Protein AF-0000000077670908 (afdb_homodimer)

Solvent-accessible surface area (backbone atoms only — not comparable to full-atom values): 16519 Å² total; per-residue (Å²): 120,86,76,79,54,62,81,30,76,59,41,55,80,52,51,85,63,56,45,41,31,39,29,74,62,26,38,36,30,40,100,91,38,75,72,45,64,25,22,37,41,37,38,29,46,66,73,38,47,67,39,33,40,37,40,37,44,29,24,34,68,85,84,57,46,74,58,63,37,38,26,24,30,36,39,49,47,71,96,58,48,42,31,35,43,31,33,8,35,68,89,45,38,28,32,35,24,40,36,42,48,58,79,56,31,36,44,33,34,48,79,37,76,40,65,50,94,82,59,67,82,72,43,80,72,42,44,34,40,38,40,39,54,60,90,63,32,40,34,40,39,32,31,34,19,29,76,84,40,78,58,78,37,70,33,37,39,35,56,25,38,64,107,121,88,72,81,55,63,82,30,76,60,41,54,79,53,50,84,63,55,43,42,31,39,30,78,61,24,38,34,31,39,101,91,38,74,71,44,63,25,23,37,40,37,38,31,45,64,74,38,47,67,39,34,39,38,41,38,45,28,25,35,67,86,83,58,45,73,58,63,35,38,24,24,31,35,40,49,46,72,95,58,48,43,32,35,43,32,31,9,33,69,88,47,37,28,31,36,24,41,37,42,49,56,79,56,30,36,45,32,34,46,78,38,77,40,65,49,91,82,58,66,84,71,44,80,73,41,43,35,39,36,40,37,54,59,92,63,33,40,35,41,39,32,31,34,18,30,76,84,39,77,60,78,35,70,32,38,39,34,56,24,36,64,105

pLDDT: mean 96.2, std 7.86, range [33.31, 98.94]

Structure (mmCIF, N/CA/C/O backbone):
data_AF-0000000077670908-model_v1
#
loop_
_entity.id
_entity.type
_entity.pdbx_description
1 polymer THAP4
#
loop_
_atom_site.group_PDB
_atom_site.id
_atom_site.type_symbol
_atom_site.label_atom_id
_atom_site.label_alt_id
_atom_site.label_comp_id
_atom_site.label_asym_id
_atom_site.label_entity_id
_atom_site.label_seq_id
_atom_site.pdbx_PDB_ins_code
_atom_site.Cartn_x
_atom_site.Cartn_y
_atom_site.Cartn_z
_atom_site.occupancy
_atom_site.B_iso_or_equiv
_atom_site.auth_seq_id
_atom_site.auth_comp_id
_atom_site.auth_asym_id
_atom_site.auth_atom_id
_atom_site.pdbx_PDB_model_num
ATOM 1 N N . MET A 1 1 ? -15.586 7.797 -22.094 1 33.31 1 MET A N 1
ATOM 2 C CA . MET A 1 1 ? -14.906 8.016 -20.828 1 33.31 1 MET A CA 1
ATOM 3 C C . MET A 1 1 ? -15.422 7.059 -19.766 1 33.31 1 MET A C 1
ATOM 5 O O . MET A 1 1 ? -16.625 6.98 -19.516 1 33.31 1 MET A O 1
ATOM 9 N N . ALA A 1 2 ? -14.93 5.93 -19.578 1 43.72 2 ALA A N 1
ATOM 10 C CA . ALA A 1 2 ? -15.68 5.02 -18.703 1 43.72 2 ALA A CA 1
ATOM 11 C C . ALA A 1 2 ? -16.266 5.758 -17.5 1 43.72 2 ALA A C 1
ATOM 13 O O . ALA A 1 2 ? -15.586 6.57 -16.875 1 43.72 2 ALA A O 1
ATOM 14 N N . ALA A 1 3 ? -17.484 5.961 -17.438 1 51.66 3 ALA A N 1
ATOM 15 C CA . ALA A 1 3 ? -18.266 6.691 -16.422 1 51.66 3 ALA A CA 1
ATOM 16 C C . ALA A 1 3 ? -17.734 6.414 -15.023 1 51.66 3 ALA A C 1
ATOM 18 O O . ALA A 1 3 ? -17.469 5.262 -14.672 1 51.66 3 ALA A O 1
ATOM 19 N N . SER A 1 4 ? -16.984 7.461 -14.344 1 74.69 4 SER A N 1
ATOM 20 C CA . SER A 1 4 ? -16.547 7.328 -12.961 1 74.69 4 SER A CA 1
ATOM 21 C C . SER A 1 4 ? -17.672 6.809 -12.07 1 74.69 4 SER A C 1
ATOM 23 O O . SER A 1 4 ? -18.797 7.27 -12.156 1 74.69 4 SER A O 1
ATOM 25 N N . LEU A 1 5 ? -17.594 5.613 -11.547 1 86.75 5 LEU A N 1
ATOM 26 C CA . LEU A 1 5 ? -18.547 5.027 -10.625 1 86.75 5 LEU A CA 1
ATOM 27 C C . LEU A 1 5 ? -18.875 5.988 -9.484 1 86.75 5 LEU A C 1
ATOM 29 O O . LEU A 1 5 ? -18.016 6.766 -9.062 1 86.75 5 LEU A O 1
ATOM 33 N N . PRO A 1 6 ? -20.172 6.059 -9.156 1 94.88 6 PRO A N 1
ATOM 34 C CA . PRO A 1 6 ? -20.547 6.949 -8.055 1 94.88 6 PRO A CA 1
ATOM 35 C C . PRO A 1 6 ? -19.797 6.629 -6.758 1 94.88 6 PRO A C 1
ATOM 37 O O . PRO A 1 6 ? -19.359 5.496 -6.562 1 94.88 6 PRO A O 1
ATOM 40 N N . LEU A 1 7 ? -19.703 7.668 -5.922 1 96.75 7 LEU A N 1
ATOM 41 C CA . LEU A 1 7 ? -19.109 7.5 -4.598 1 96.75 7 LEU A CA 1
ATOM 42 C C . LEU A 1 7 ? -19.922 6.535 -3.75 1 96.75 7 LEU A C 1
ATOM 44 O O . LEU A 1 7 ? -21.141 6.68 -3.652 1 96.75 7 LEU A O 1
ATOM 48 N N . HIS A 1 8 ? -19.312 5.535 -3.209 1 96.81 8 HIS A N 1
ATOM 49 C CA . HIS A 1 8 ? -20 4.617 -2.309 1 96.81 8 HIS A CA 1
ATOM 50 C C . HIS A 1 8 ? -20.516 5.348 -1.07 1 96.81 8 HIS A C 1
ATOM 52 O O . HIS A 1 8 ? -19.797 6.152 -0.477 1 96.81 8 HIS A O 1
ATOM 58 N N . ASP A 1 9 ? -21.641 5.027 -0.558 1 96.56 9 ASP A N 1
ATOM 59 C CA . ASP A 1 9 ? -22.281 5.703 0.566 1 96.56 9 ASP A CA 1
ATOM 60 C C . ASP A 1 9 ? -21.422 5.598 1.828 1 96.56 9 ASP A C 1
ATOM 62 O O . ASP A 1 9 ? -21.359 6.543 2.619 1 96.56 9 ASP A O 1
ATOM 66 N N . ALA A 1 10 ? -20.75 4.562 1.973 1 96.12 10 ALA A N 1
ATOM 67 C CA . ALA A 1 10 ? -20 4.273 3.199 1 96.12 10 ALA A CA 1
ATOM 68 C C . ALA A 1 10 ? -18.891 5.281 3.416 1 96.12 10 ALA A C 1
ATOM 70 O O . ALA A 1 10 ? -18.484 5.535 4.551 1 96.12 10 ALA A O 1
ATOM 71 N N . ILE A 1 11 ? -18.391 5.914 2.344 1 97.38 11 ILE A N 1
ATOM 72 C CA . ILE A 1 11 ? -17.203 6.727 2.518 1 97.38 11 ILE A CA 1
ATOM 73 C C . ILE A 1 11 ? -17.547 8.203 2.385 1 97.38 11 ILE A C 1
ATOM 75 O O . ILE A 1 11 ? -16.672 9.055 2.244 1 97.38 11 ILE A O 1
ATOM 79 N N . LYS A 1 12 ? -18.797 8.508 2.438 1 97.06 12 LYS A N 1
ATOM 80 C CA . LYS A 1 12 ? -19.266 9.891 2.389 1 97.06 12 LYS A CA 1
ATOM 81 C C . LYS A 1 12 ? -18.594 10.742 3.465 1 97.06 12 LYS A C 1
ATOM 83 O O . LYS A 1 12 ? -18.203 11.883 3.213 1 97.06 12 LYS A O 1
ATOM 88 N N . PRO A 1 13 ? -18.422 10.18 4.711 1 97.81 13 PRO A N 1
ATOM 89 C CA . PRO A 1 13 ? -17.766 10.977 5.75 1 97.81 13 PRO A CA 1
ATOM 90 C C . PRO A 1 13 ? -16.328 11.352 5.383 1 97.81 13 PRO A C 1
ATOM 92 O O . PRO A 1 13 ? -15.734 12.219 6.023 1 97.81 13 PRO A O 1
ATOM 95 N N . LEU A 1 14 ? -15.766 10.75 4.371 1 98.5 14 LEU A N 1
ATOM 96 C CA . LEU A 1 14 ? -14.375 10.961 3.992 1 98.5 14 LEU A CA 1
ATOM 97 C C . LEU A 1 14 ? -14.281 11.742 2.686 1 98.5 14 LEU A C 1
ATOM 99 O O . LEU A 1 14 ? -13.18 11.961 2.164 1 98.5 14 LEU A O 1
ATOM 103 N N . GLU A 1 15 ? -15.406 12.164 2.199 1 97.81 15 GLU A N 1
ATOM 104 C CA . GLU A 1 15 ? -15.492 12.789 0.885 1 97.81 15 GLU A CA 1
ATOM 105 C C . GLU A 1 15 ? -14.602 14.023 0.807 1 97.81 15 GLU A C 1
ATOM 107 O O . GLU A 1 15 ? -14.07 14.352 -0.259 1 97.81 15 GLU A O 1
ATOM 112 N N . TRP A 1 16 ? -14.414 14.68 1.904 1 98.31 16 TRP A N 1
ATOM 113 C CA . TRP A 1 16 ? -13.664 15.938 1.952 1 98.31 16 TRP A CA 1
ATOM 114 C C . TRP A 1 16 ? -12.195 15.703 1.608 1 98.31 16 TRP A C 1
ATOM 116 O O . TRP A 1 16 ? -11.469 16.641 1.294 1 98.31 16 TRP A O 1
ATOM 126 N N . LEU A 1 17 ? -11.648 14.484 1.628 1 98.56 17 LEU A N 1
ATOM 127 C CA . LEU A 1 17 ? -10.273 14.133 1.3 1 98.56 17 LEU A CA 1
ATOM 128 C C . LEU A 1 17 ? -10.078 14.062 -0.211 1 98.56 17 LEU A C 1
ATOM 130 O O . LEU A 1 17 ? -8.953 14.227 -0.704 1 98.56 17 LEU A O 1
ATOM 134 N N . LEU A 1 18 ? -11.109 13.742 -0.94 1 98.31 18 LEU A N 1
ATOM 135 C CA . LEU A 1 18 ? -11.016 13.375 -2.348 1 98.31 18 LEU A CA 1
ATOM 136 C C . LEU A 1 18 ? -10.406 14.508 -3.168 1 98.31 18 LEU A C 1
ATOM 138 O O . LEU A 1 18 ? -10.727 15.68 -2.953 1 98.31 18 LEU A O 1
ATOM 142 N N . GLY A 1 19 ? -9.523 14.102 -4.082 1 97.75 19 GLY A N 1
ATOM 143 C CA . GLY A 1 19 ? -8.875 15.047 -4.969 1 97.75 19 GLY A CA 1
ATOM 144 C C . GLY A 1 19 ? -7.363 14.953 -4.949 1 97.75 19 GLY A C 1
ATOM 145 O O . GLY A 1 19 ? -6.809 14.008 -4.387 1 97.75 19 GLY A O 1
ATOM 146 N N . SER A 1 20 ? -6.754 15.812 -5.684 1 98.44 20 SER A N 1
ATOM 147 C CA . SER A 1 20 ? -5.301 15.93 -5.742 1 98.44 20 SER A CA 1
ATOM 148 C C . SER A 1 20 ? -4.809 17.141 -4.957 1 98.44 20 SER A C 1
ATOM 150 O O . SER A 1 20 ? -5.363 18.234 -5.078 1 98.44 20 SER A O 1
ATOM 152 N N . TRP A 1 21 ? -3.857 16.922 -4.156 1 98.75 21 TRP A N 1
ATOM 153 C CA . TRP A 1 21 ? -3.307 17.922 -3.258 1 98.75 21 TRP A CA 1
ATOM 154 C C . TRP A 1 21 ? -1.805 18.078 -3.469 1 98.75 21 TRP A C 1
ATOM 156 O O . TRP A 1 21 ? -1.108 17.109 -3.76 1 98.75 21 TRP A O 1
ATOM 166 N N . TYR A 1 22 ? -1.401 19.359 -3.324 1 98.69 22 TYR A N 1
ATOM 167 C CA . TYR A 1 22 ? -0.012 19.688 -3.635 1 98.69 22 TYR A CA 1
ATOM 168 C C . TYR A 1 22 ? 0.551 20.688 -2.637 1 98.69 22 TYR A C 1
ATOM 170 O O . TYR A 1 22 ? -0.157 21.594 -2.191 1 98.69 22 TYR A O 1
ATOM 178 N N . SER A 1 23 ? 1.825 20.422 -2.27 1 98.62 23 SER A N 1
ATOM 179 C CA . SER A 1 23 ? 2.488 21.406 -1.415 1 98.62 23 SER A CA 1
ATOM 180 C C . SER A 1 23 ? 4 21.375 -1.609 1 98.62 23 SER A C 1
ATOM 182 O O . SER A 1 23 ? 4.574 20.312 -1.889 1 98.62 23 SER A O 1
ATOM 184 N N . THR A 1 24 ? 4.598 22.547 -1.507 1 98.31 24 THR A N 1
ATOM 185 C CA . THR A 1 24 ? 6.047 22.641 -1.426 1 98.31 24 THR A CA 1
ATOM 186 C C . THR A 1 24 ? 6.477 23.203 -0.074 1 98.31 24 THR A C 1
ATOM 188 O O . THR A 1 24 ? 7.578 23.75 0.059 1 98.31 24 THR A O 1
ATOM 191 N N . ASN A 1 25 ? 5.637 23.125 0.859 1 97.44 25 ASN A N 1
ATOM 192 C CA . ASN A 1 25 ? 5.918 23.781 2.137 1 97.44 25 ASN A CA 1
ATOM 193 C C . ASN A 1 25 ? 5.949 22.766 3.281 1 97.44 25 ASN A C 1
ATOM 195 O O . ASN A 1 25 ? 5.617 23.109 4.418 1 97.44 25 ASN A O 1
ATOM 199 N N . GLY A 1 26 ? 6.25 21.516 2.959 1 98.25 26 GLY A N 1
ATOM 200 C CA . GLY A 1 26 ? 6.391 20.516 4.004 1 98.25 26 GLY A CA 1
ATOM 201 C C . GLY A 1 26 ? 7.629 20.719 4.859 1 98.25 26 GLY A C 1
ATOM 202 O O . GLY A 1 26 ? 8.68 21.125 4.355 1 98.25 26 GLY A O 1
ATOM 203 N N . GLU A 1 27 ? 7.441 20.469 6.113 1 97.81 27 GLU A N 1
ATOM 204 C CA . GLU A 1 27 ? 8.555 20.484 7.059 1 97.81 27 GLU A CA 1
ATOM 205 C C . GLU A 1 27 ? 8.664 19.156 7.805 1 97.81 27 GLU A C 1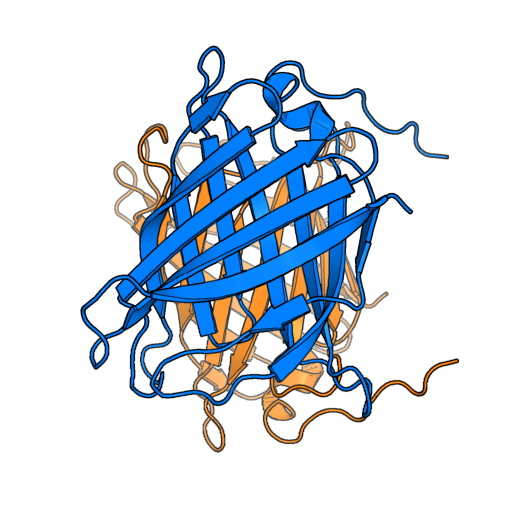
ATOM 207 O O . GLU A 1 27 ? 7.652 18.594 8.227 1 97.81 27 GLU A O 1
ATOM 212 N N . GLY A 1 28 ? 9.883 18.719 7.902 1 96.81 28 GLY A N 1
ATOM 213 C CA . GLY A 1 28 ? 10.156 17.5 8.648 1 96.81 28 GLY A CA 1
ATOM 214 C C . GLY A 1 28 ? 11.352 17.625 9.57 1 96.81 28 GLY A C 1
ATOM 215 O O . GLY A 1 28 ? 12.164 18.547 9.422 1 96.81 28 GLY A O 1
ATOM 216 N N . GLY A 1 29 ? 11.359 16.812 10.508 1 95.62 29 GLY A N 1
ATOM 217 C CA . GLY A 1 29 ? 12.43 16.703 11.484 1 95.62 29 GLY A CA 1
ATOM 218 C C . GLY A 1 29 ? 12.164 15.664 12.555 1 95.62 29 GLY A C 1
ATOM 219 O O . GLY A 1 29 ? 11.062 15.109 12.633 1 95.62 29 GLY A O 1
ATOM 220 N N . PHE A 1 30 ? 13.188 15.336 13.281 1 95.94 30 PHE A N 1
ATOM 221 C CA . PHE A 1 30 ? 13.156 14.383 14.375 1 95.94 30 PHE A CA 1
ATOM 222 C C . PHE A 1 30 ? 14.422 14.492 15.227 1 95.94 30 PHE A C 1
ATOM 224 O O . PHE A 1 30 ? 15.445 14.992 14.758 1 95.94 30 PHE A O 1
ATOM 231 N N . PRO A 1 31 ? 14.367 14.219 16.469 1 94.44 31 PRO A N 1
ATOM 232 C CA . PRO A 1 31 ? 15.562 14.359 17.297 1 94.44 31 PRO A CA 1
ATOM 233 C C . PRO A 1 31 ? 16.812 13.789 16.625 1 94.44 31 PRO A C 1
ATOM 235 O O . PRO A 1 31 ? 17.906 14.352 16.766 1 94.44 31 PRO A O 1
ATOM 238 N N . THR A 1 32 ? 16.703 12.758 15.844 1 90.88 32 THR A N 1
ATOM 239 C CA . THR A 1 32 ? 17.844 12.102 15.203 1 90.88 32 THR A CA 1
ATOM 240 C C . THR A 1 32 ? 17.953 12.523 13.742 1 90.88 32 THR A C 1
ATOM 242 O O . THR A 1 32 ? 18.781 11.984 13 1 90.88 32 THR A O 1
ATOM 245 N N . ILE A 1 33 ? 17.094 13.305 13.25 1 89.19 33 ILE A N 1
ATOM 246 C CA . ILE A 1 33 ? 17.047 13.781 11.875 1 89.19 33 ILE A CA 1
ATOM 247 C C . ILE A 1 33 ? 17.016 15.305 11.852 1 89.19 33 ILE A C 1
ATOM 249 O O . ILE A 1 33 ? 16.172 15.922 12.508 1 89.19 33 ILE A O 1
ATOM 253 N N . SER A 1 34 ? 17.891 15.891 11.102 1 93 34 SER A N 1
ATOM 254 C CA . SER A 1 34 ? 17.859 17.344 10.977 1 93 34 SER A CA 1
ATOM 255 C C . SER A 1 34 ? 16.562 17.797 10.305 1 93 34 SER A C 1
ATOM 257 O O . SER A 1 34 ? 15.977 17.078 9.508 1 93 34 SER A O 1
ATOM 259 N N . THR A 1 35 ? 16.203 18.984 10.648 1 95.12 35 THR A N 1
ATOM 260 C CA . THR A 1 35 ? 15.023 19.562 10.016 1 95.12 35 THR A CA 1
ATOM 261 C C . THR A 1 35 ? 15.234 19.688 8.508 1 95.12 35 THR A C 1
ATOM 263 O O . THR A 1 35 ? 16.328 20.031 8.055 1 95.12 35 THR A O 1
ATOM 266 N N . PHE A 1 36 ? 14.195 19.469 7.758 1 95.31 36 PHE A N 1
ATOM 267 C CA . PHE A 1 36 ? 14.266 19.547 6.305 1 95.31 36 PHE A CA 1
ATOM 268 C C . PHE A 1 36 ? 12.945 20.031 5.723 1 95.31 36 PHE A C 1
ATOM 270 O O . PHE A 1 36 ? 11.906 19.938 6.379 1 95.31 36 PHE A O 1
ATOM 277 N N . LYS A 1 37 ? 13 20.562 4.551 1 96.81 37 LYS A N 1
ATOM 278 C CA . LYS A 1 37 ? 11.82 20.922 3.77 1 96.81 37 LYS A CA 1
ATOM 279 C C . LYS A 1 37 ? 11.594 19.938 2.629 1 96.81 37 LYS A C 1
ATOM 281 O O . LYS A 1 37 ? 12.547 19.344 2.109 1 96.81 37 LYS A O 1
ATOM 286 N N . TYR A 1 38 ? 10.328 19.766 2.344 1 98.56 38 TYR A N 1
ATOM 287 C CA . TYR A 1 38 ? 10.016 18.844 1.264 1 98.56 38 TYR A CA 1
ATOM 288 C C . TYR A 1 38 ? 8.719 19.234 0.567 1 98.56 38 TYR A C 1
ATOM 290 O O . TYR A 1 38 ? 7.914 19.984 1.117 1 98.56 38 TYR A O 1
ATOM 298 N N . GLY A 1 39 ? 8.602 18.766 -0.661 1 98.81 39 GLY A N 1
ATOM 299 C CA . GLY A 1 39 ? 7.34 18.797 -1.375 1 98.81 39 GLY A CA 1
ATOM 300 C C . GLY A 1 39 ? 6.625 17.469 -1.384 1 98.81 39 GLY A C 1
ATOM 301 O O . GLY A 1 39 ? 7.238 16.422 -1.145 1 98.81 39 GLY A O 1
ATOM 302 N N . GLU A 1 40 ? 5.367 17.562 -1.577 1 98.81 40 GLU A N 1
ATOM 303 C CA . GLU A 1 40 ? 4.609 16.312 -1.642 1 98.81 40 GLU A CA 1
ATOM 304 C C . GLU A 1 40 ? 3.33 16.484 -2.453 1 98.81 40 GLU A C 1
ATOM 306 O O . GLU A 1 40 ? 2.676 17.531 -2.371 1 98.81 40 GLU A O 1
ATOM 311 N N . LYS A 1 41 ? 3.059 15.531 -3.236 1 98.75 41 LYS A N 1
ATOM 312 C CA . LYS A 1 41 ? 1.771 15.383 -3.91 1 98.75 41 LYS A CA 1
ATOM 313 C C . LYS A 1 41 ? 0.951 14.258 -3.287 1 98.75 41 LYS A C 1
ATOM 315 O O . LYS A 1 41 ? 1.464 13.164 -3.064 1 98.75 41 LYS A O 1
ATOM 320 N N . LEU A 1 42 ? -0.285 14.562 -2.932 1 98.5 42 LEU A N 1
ATOM 321 C CA . LEU A 1 42 ? -1.235 13.617 -2.354 1 98.5 42 LEU A CA 1
ATOM 322 C C . LEU A 1 42 ? -2.443 13.438 -3.266 1 98.5 42 LEU A C 1
ATOM 324 O O . LEU A 1 42 ? -3.004 14.414 -3.766 1 98.5 42 LEU A O 1
ATOM 328 N N . GLN A 1 43 ? -2.771 12.211 -3.51 1 98.81 43 GLN A N 1
ATOM 329 C CA . GLN A 1 43 ? -3.973 11.93 -4.289 1 98.81 43 GLN A CA 1
ATOM 330 C C . GLN A 1 43 ? -4.898 10.969 -3.539 1 98.81 43 GLN A C 1
ATOM 332 O O . GLN A 1 43 ? -4.449 9.961 -2.996 1 98.81 43 GLN A O 1
ATOM 337 N N . PHE A 1 44 ? -6.195 11.305 -3.447 1 98.81 44 PHE A N 1
ATOM 338 C CA . PHE A 1 44 ? -7.27 10.469 -2.941 1 98.81 44 PHE A CA 1
ATOM 339 C C . PHE A 1 44 ? -8.336 10.25 -4.008 1 98.81 44 PHE A C 1
ATOM 341 O O . PHE A 1 44 ? -8.891 11.211 -4.543 1 98.81 44 PHE A O 1
ATOM 348 N N . HIS A 1 45 ? -8.633 9.031 -4.324 1 98.38 45 HIS A N 1
ATOM 349 C CA . HIS A 1 45 ? -9.672 8.758 -5.312 1 98.38 45 HIS A CA 1
ATOM 350 C C . HIS A 1 45 ? -10.398 7.457 -5 1 98.38 45 HIS A C 1
ATOM 352 O O . HIS A 1 45 ? -10 6.723 -4.09 1 98.38 45 HIS A O 1
ATOM 358 N N . HIS A 1 46 ? -11.492 7.273 -5.656 1 98.19 46 HIS A N 1
ATOM 359 C CA . HIS A 1 46 ? -12.281 6.059 -5.457 1 98.19 46 HIS A CA 1
ATOM 360 C C . HIS A 1 46 ? -12.711 5.457 -6.789 1 98.19 46 HIS A C 1
ATOM 362 O O . HIS A 1 46 ? -12.68 6.133 -7.82 1 98.19 46 HIS A O 1
ATOM 368 N N . VAL A 1 47 ? -12.984 4.191 -6.711 1 97.69 47 VAL A N 1
ATOM 369 C CA . VAL A 1 47 ? -13.469 3.52 -7.91 1 97.69 47 VAL A CA 1
ATOM 370 C C . VAL A 1 47 ? -14.836 2.9 -7.633 1 97.69 47 VAL A C 1
ATOM 372 O O . VAL A 1 47 ? -15.148 1.819 -8.141 1 97.69 47 VAL A O 1
ATOM 375 N N . GLY A 1 48 ? -15.578 3.514 -6.742 1 96.88 48 GLY A N 1
ATOM 376 C CA . GLY A 1 48 ? -16.922 3.072 -6.438 1 96.88 48 GLY A CA 1
ATOM 377 C C . GLY A 1 48 ? -16.984 2.033 -5.332 1 96.88 48 GLY A C 1
ATOM 378 O O . GLY A 1 48 ? -18.062 1.587 -4.945 1 96.88 48 GLY A O 1
ATOM 379 N N . GLN A 1 49 ? -15.883 1.638 -4.84 1 97.38 49 GLN A N 1
ATOM 380 C CA . GLN A 1 49 ? -15.781 0.7 -3.729 1 97.38 49 GLN A CA 1
ATOM 381 C C . GLN A 1 49 ? -15.852 1.428 -2.389 1 97.38 49 GLN A C 1
ATOM 383 O O . GLN A 1 49 ? -15.695 2.648 -2.33 1 97.38 49 GLN A O 1
ATOM 388 N N . PRO A 1 50 ? -16.141 0.701 -1.326 1 97.19 50 PRO A N 1
ATOM 389 C CA . PRO A 1 50 ? -16.266 1.344 -0.015 1 97.19 50 PRO A CA 1
ATOM 390 C C . PRO A 1 50 ? -14.906 1.651 0.62 1 97.19 50 PRO A C 1
ATOM 392 O O . PRO A 1 50 ? -14.695 1.376 1.804 1 97.19 50 PRO A O 1
ATOM 395 N N . ASN A 1 51 ? -14.023 2.215 -0.193 1 98.44 51 ASN A N 1
ATOM 396 C CA . ASN A 1 51 ? -12.711 2.678 0.244 1 98.44 51 ASN A CA 1
ATOM 397 C C . ASN A 1 51 ? -12.18 3.785 -0.661 1 98.44 51 ASN A C 1
ATOM 399 O O . ASN A 1 51 ? -12.695 3.998 -1.759 1 98.44 51 ASN A O 1
ATOM 403 N N . ILE A 1 52 ? -11.258 4.5 -0.125 1 98.75 52 ILE A N 1
ATOM 404 C CA . ILE A 1 52 ? -10.523 5.516 -0.87 1 98.75 52 ILE A CA 1
ATOM 405 C C . ILE A 1 52 ? -9.086 5.051 -1.092 1 98.75 52 ILE A C 1
ATOM 407 O O . ILE A 1 52 ? -8.414 4.625 -0.151 1 98.75 52 ILE A O 1
ATOM 411 N N . GLN A 1 53 ? -8.68 5.035 -2.322 1 98.88 53 GLN A N 1
ATOM 412 C CA . GLN A 1 53 ? -7.27 4.781 -2.617 1 98.88 53 GLN A CA 1
ATOM 413 C C . GLN A 1 53 ? -6.449 6.062 -2.506 1 98.88 53 GLN A C 1
ATOM 415 O O . GLN A 1 53 ? -6.887 7.129 -2.939 1 98.88 53 GLN A O 1
ATOM 420 N N . PHE A 1 54 ? -5.199 5.941 -1.944 1 98.94 54 PHE A N 1
ATOM 421 C CA . PHE A 1 54 ? -4.375 7.145 -1.869 1 98.94 54 PHE A CA 1
ATOM 422 C C . PHE A 1 54 ? -2.961 6.863 -2.357 1 98.94 54 PHE A C 1
ATOM 424 O O . PHE A 1 54 ? -2.516 5.715 -2.361 1 98.94 54 PHE A O 1
ATOM 431 N N . SER A 1 55 ? -2.305 7.902 -2.734 1 98.94 55 SER A N 1
ATOM 432 C CA . SER A 1 55 ? -0.861 7.961 -2.943 1 98.94 55 SER A CA 1
ATOM 433 C C . SER A 1 55 ? -0.268 9.234 -2.348 1 98.94 55 SER A C 1
ATOM 435 O O . SER A 1 55 ? -0.886 10.297 -2.404 1 98.94 55 SER A O 1
ATOM 437 N N . ALA A 1 56 ? 0.817 9.125 -1.717 1 98.88 56 ALA A N 1
ATOM 438 C CA . ALA A 1 56 ? 1.617 10.227 -1.188 1 98.88 56 ALA A CA 1
ATOM 439 C C . ALA A 1 56 ? 3.055 10.156 -1.692 1 98.88 56 ALA A C 1
ATOM 441 O O . ALA A 1 56 ? 3.771 9.195 -1.4 1 98.88 56 ALA A O 1
ATOM 442 N N . TYR A 1 57 ? 3.434 11.148 -2.494 1 98.88 57 TYR A N 1
ATOM 443 C CA . TYR A 1 57 ? 4.773 11.18 -3.072 1 98.88 57 TYR A CA 1
ATOM 444 C C . TYR A 1 57 ? 5.516 12.445 -2.664 1 98.88 57 TYR A C 1
ATOM 446 O O . TYR A 1 57 ? 5.141 13.547 -3.068 1 98.88 57 TYR A O 1
ATOM 454 N N . ALA A 1 58 ? 6.539 12.258 -1.88 1 98.81 58 ALA A N 1
ATOM 455 C CA . ALA A 1 58 ? 7.355 13.383 -1.423 1 98.81 58 ALA A CA 1
ATOM 456 C C . ALA A 1 58 ? 8.633 13.5 -2.246 1 98.81 58 ALA A C 1
ATOM 458 O O . ALA A 1 58 ? 9.078 12.523 -2.855 1 98.81 58 ALA A O 1
ATOM 459 N N . TRP A 1 59 ? 9.18 14.68 -2.316 1 98.25 59 TRP A N 1
ATOM 460 C CA . TRP A 1 59 ? 10.438 14.906 -3.018 1 98.25 59 TRP A CA 1
ATOM 461 C C . TRP A 1 59 ? 11.242 16.016 -2.34 1 98.25 59 TRP A C 1
ATOM 463 O O . TRP A 1 59 ? 10.695 16.812 -1.577 1 98.25 59 TRP A O 1
ATOM 473 N N . HIS A 1 60 ? 12.461 15.938 -2.629 1 96 60 HIS A N 1
ATOM 474 C CA . HIS A 1 60 ? 13.359 17 -2.189 1 96 60 HIS A CA 1
ATOM 475 C C . HIS A 1 60 ? 13.125 18.281 -2.979 1 96 60 HIS A C 1
ATOM 477 O O . HIS A 1 60 ? 13.039 18.25 -4.207 1 96 60 HIS A O 1
ATOM 483 N N . LEU A 1 61 ? 13.125 19.375 -2.283 1 95.69 61 LEU A N 1
ATOM 484 C CA . LEU A 1 61 ? 12.688 20.609 -2.934 1 95.69 61 LEU A CA 1
ATOM 485 C C . LEU A 1 61 ? 13.727 21.094 -3.938 1 95.69 61 LEU A C 1
ATOM 487 O O . LEU A 1 61 ? 13.383 21.547 -5.031 1 95.69 61 LEU A O 1
ATOM 491 N N . GLU A 1 62 ? 14.969 21.016 -3.617 1 92.25 62 GLU A N 1
ATOM 492 C CA . GLU A 1 62 ? 16.016 21.547 -4.484 1 92.25 62 GLU A CA 1
ATOM 493 C C . GLU A 1 62 ? 16.391 20.547 -5.578 1 92.25 62 GLU A C 1
ATOM 495 O O . GLU A 1 62 ? 16.328 20.859 -6.766 1 92.25 62 GLU A O 1
ATOM 500 N N . SER A 1 63 ? 16.688 19.297 -5.227 1 92.75 63 SER A N 1
ATOM 501 C CA . SER A 1 63 ? 17.188 18.297 -6.172 1 92.75 63 SER A CA 1
ATOM 502 C C . SER A 1 63 ? 16.047 17.625 -6.926 1 92.75 63 SER A C 1
ATOM 504 O O . SER A 1 63 ? 16.266 16.969 -7.934 1 92.75 63 SER A O 1
ATOM 506 N N . LYS A 1 64 ? 14.836 17.719 -6.336 1 94.19 64 LYS A N 1
ATOM 507 C CA . LYS A 1 64 ? 13.625 17.141 -6.906 1 94.19 64 LYS A CA 1
ATOM 508 C C . LYS A 1 64 ? 13.672 15.609 -6.848 1 94.19 64 LYS A C 1
ATOM 510 O O . LYS A 1 64 ? 12.781 14.938 -7.375 1 94.19 64 LYS A O 1
ATOM 515 N N . LYS A 1 65 ? 14.641 15.055 -6.191 1 94.81 65 LYS A N 1
ATOM 516 C CA . LYS A 1 65 ? 14.734 13.609 -6.043 1 94.81 65 LYS A CA 1
ATOM 517 C C . LYS A 1 65 ? 13.578 13.07 -5.203 1 94.81 65 LYS A C 1
ATOM 519 O O . LYS A 1 65 ? 13.18 13.688 -4.215 1 94.81 65 LYS A O 1
ATOM 524 N N . PRO A 1 66 ? 13.07 11.914 -5.656 1 97.31 66 PRO A N 1
ATOM 525 C CA . PRO A 1 66 ? 12.016 11.312 -4.832 1 97.31 66 PRO A CA 1
ATOM 526 C C . PRO A 1 66 ? 12.492 10.969 -3.422 1 97.31 66 PRO A C 1
ATOM 528 O O . PRO A 1 66 ? 13.641 10.562 -3.234 1 97.31 66 PRO A O 1
ATOM 531 N N . LEU A 1 67 ? 11.656 11.164 -2.477 1 97.44 67 LEU A N 1
ATOM 532 C CA . LEU A 1 67 ? 11.859 10.82 -1.075 1 97.44 67 LEU A CA 1
ATOM 533 C C . LEU A 1 67 ? 10.867 9.75 -0.628 1 97.44 67 LEU A C 1
ATOM 535 O O . LEU A 1 67 ? 10.805 8.672 -1.22 1 97.44 67 LEU A O 1
ATOM 539 N N . HIS A 1 68 ? 10.227 9.953 0.451 1 98.25 68 HIS A N 1
ATOM 540 C CA . HIS A 1 68 ? 9.211 9.062 0.997 1 98.25 68 HIS A CA 1
ATOM 541 C C . HIS A 1 68 ? 8.023 8.938 0.05 1 98.25 68 HIS A C 1
ATOM 543 O O . HIS A 1 68 ? 7.566 9.93 -0.516 1 98.25 68 HIS A O 1
ATOM 549 N N . ARG A 1 69 ? 7.609 7.746 -0.181 1 98.81 69 ARG A N 1
ATOM 550 C CA . ARG A 1 69 ? 6.414 7.402 -0.943 1 98.81 69 ARG A CA 1
ATOM 551 C C . ARG A 1 69 ? 5.539 6.418 -0.173 1 98.81 69 ARG A C 1
ATOM 553 O O . ARG A 1 69 ? 6.047 5.488 0.457 1 98.81 69 ARG A O 1
ATOM 560 N N . GLU A 1 70 ? 4.25 6.617 -0.241 1 98.88 70 GLU A N 1
ATOM 561 C CA . GLU A 1 70 ? 3.291 5.785 0.478 1 98.88 70 GLU A CA 1
ATOM 562 C C . GLU A 1 70 ? 2.012 5.594 -0.332 1 98.88 70 GLU A C 1
ATOM 564 O O . GLU A 1 70 ? 1.491 6.547 -0.916 1 98.88 70 GLU A O 1
ATOM 569 N N . LEU A 1 71 ? 1.545 4.336 -0.4 1 98.88 71 LEU A N 1
ATOM 570 C CA . LEU A 1 71 ? 0.331 3.961 -1.115 1 98.88 71 LEU A CA 1
ATOM 571 C C . LEU A 1 71 ? -0.579 3.113 -0.233 1 98.88 71 LEU A C 1
ATOM 573 O O . LEU A 1 71 ? -0.099 2.346 0.605 1 98.88 71 LEU A O 1
ATOM 577 N N . GLY A 1 72 ? -1.824 3.246 -0.556 1 98.94 72 GLY A N 1
ATOM 578 C CA . GLY A 1 72 ? -2.713 2.361 0.181 1 98.94 72 GLY A CA 1
ATOM 579 C C . GLY A 1 72 ? -4.172 2.76 0.076 1 98.94 72 GLY A C 1
ATOM 580 O O . GLY A 1 72 ? -4.629 3.188 -0.986 1 98.94 72 GLY A O 1
ATOM 581 N N . PHE A 1 73 ? -4.91 2.453 1.146 1 98.94 73 PHE A N 1
ATOM 582 C CA . PHE A 1 73 ? -6.359 2.639 1.145 1 98.94 73 PHE A CA 1
ATOM 583 C C . PHE A 1 73 ? -6.832 3.199 2.48 1 98.94 73 PHE A C 1
ATOM 585 O O . PHE A 1 73 ? -6.172 3.016 3.506 1 98.94 73 PHE A O 1
ATOM 592 N N . ILE A 1 74 ? -7.934 3.871 2.43 1 98.94 74 ILE A N 1
ATOM 593 C CA . ILE A 1 74 ? -8.664 4.289 3.619 1 98.94 74 ILE A CA 1
ATOM 594 C C . ILE A 1 74 ? -10.039 3.625 3.635 1 98.94 74 ILE A C 1
ATOM 596 O O . ILE A 1 74 ? -10.758 3.637 2.629 1 98.94 74 ILE A O 1
ATOM 600 N N . ARG A 1 75 ? -10.367 3.033 4.754 1 98.5 75 ARG A N 1
ATOM 601 C CA . ARG A 1 75 ? -11.68 2.43 4.953 1 98.5 75 ARG A CA 1
ATOM 602 C C . ARG A 1 75 ? -12.375 3.02 6.18 1 98.5 75 ARG A C 1
ATOM 604 O O . ARG A 1 75 ? -11.719 3.596 7.051 1 98.5 75 ARG A O 1
ATOM 611 N N . ILE A 1 76 ? -13.617 2.961 6.137 1 98.12 76 ILE A N 1
ATOM 612 C CA . ILE A 1 76 ? -14.422 3.361 7.289 1 98.12 76 ILE A CA 1
ATOM 613 C C . ILE A 1 76 ? -15.352 2.221 7.691 1 98.12 76 ILE A C 1
ATOM 615 O O . ILE A 1 76 ? -15.859 1.494 6.836 1 98.12 76 ILE A O 1
ATOM 619 N N . LYS A 1 77 ? -15.438 1.98 9.008 1 96.75 77 LYS A N 1
ATOM 620 C CA . LYS A 1 77 ? -16.453 1.052 9.484 1 96.75 77 LYS A CA 1
ATOM 621 C C . LYS A 1 77 ? -17.859 1.571 9.18 1 96.75 77 LYS A C 1
ATOM 623 O O . LYS A 1 77 ? -18.281 2.604 9.711 1 96.75 77 LYS A O 1
ATOM 628 N N . PRO A 1 78 ? -18.531 0.864 8.32 1 91.81 78 PRO A N 1
ATOM 629 C CA . PRO A 1 78 ? -19.812 1.391 7.859 1 91.81 78 PRO A CA 1
ATOM 630 C C . PRO A 1 78 ? -20.734 1.783 9.008 1 91.81 78 PRO A C 1
ATOM 632 O O . PRO A 1 78 ? -20.859 1.042 9.992 1 91.81 78 PRO A O 1
ATOM 635 N N . GLY A 1 79 ? -21.344 2.924 8.867 1 92.69 79 GLY A N 1
ATOM 636 C CA . GLY A 1 79 ? -22.312 3.412 9.836 1 92.69 79 GLY A CA 1
ATOM 637 C C . GLY A 1 79 ? -21.672 4.051 11.055 1 92.69 79 GLY A C 1
ATOM 638 O O . GLY A 1 79 ? -22.359 4.422 12.008 1 92.69 79 GLY A O 1
ATOM 639 N N . THR A 1 80 ? -20.375 4.082 11.102 1 97 80 THR A N 1
ATOM 640 C CA . THR A 1 80 ? -19.656 4.688 12.219 1 97 80 THR A CA 1
ATOM 641 C C . THR A 1 80 ? -18.703 5.77 11.734 1 97 80 THR A C 1
ATOM 643 O O . THR A 1 80 ? -18.734 6.16 10.562 1 97 80 THR A O 1
ATOM 646 N N . ASN A 1 81 ? -17.938 6.297 12.656 1 97.69 81 ASN A N 1
ATOM 647 C CA . ASN A 1 81 ? -16.906 7.266 12.336 1 97.69 81 ASN A CA 1
ATOM 648 C C . ASN A 1 81 ? -15.508 6.672 12.531 1 97.69 81 ASN A C 1
ATOM 650 O O . ASN A 1 81 ? -14.516 7.402 12.57 1 97.69 81 ASN A O 1
ATOM 654 N N . GLU A 1 82 ? -15.453 5.363 12.758 1 98.56 82 GLU A N 1
ATOM 655 C CA . GLU A 1 82 ? -14.18 4.676 12.891 1 98.56 82 GLU A CA 1
ATOM 656 C C . GLU A 1 82 ? -13.516 4.461 11.531 1 98.56 82 GLU A C 1
ATOM 658 O O . GLU A 1 82 ? -14.094 3.832 10.648 1 98.56 82 GLU A O 1
ATOM 663 N N . VAL A 1 83 ? -12.289 4.961 11.406 1 98.62 83 VAL A N 1
ATOM 664 C CA . VAL A 1 83 ? -11.609 4.949 10.117 1 98.62 83 VAL A CA 1
ATOM 665 C C . VAL A 1 83 ? -10.266 4.238 10.25 1 98.62 83 VAL A C 1
ATOM 667 O O . VAL A 1 83 ? -9.719 4.133 11.352 1 98.62 83 VAL A O 1
ATOM 670 N N . ALA A 1 84 ? -9.812 3.719 9.109 1 98.88 84 ALA A N 1
ATOM 671 C CA . ALA A 1 84 ? -8.523 3.035 9.07 1 98.88 84 ALA A CA 1
ATOM 672 C C . ALA A 1 84 ? -7.707 3.467 7.852 1 98.88 84 ALA A C 1
ATOM 674 O O . ALA A 1 84 ? -8.25 3.617 6.754 1 98.88 84 ALA A O 1
ATOM 675 N N . TRP A 1 85 ? -6.508 3.775 8.117 1 98.88 85 TRP A N 1
ATOM 676 C CA . TRP A 1 85 ? -5.477 4.055 7.121 1 98.88 85 TRP A CA 1
ATOM 677 C C . TRP A 1 85 ? -4.578 2.842 6.914 1 98.88 85 TRP A C 1
ATOM 679 O O . TRP A 1 85 ? -3.863 2.426 7.828 1 98.88 85 TRP A O 1
ATOM 689 N N . LEU A 1 86 ? -4.645 2.189 5.723 1 98.94 86 LEU A N 1
ATOM 690 C CA . LEU A 1 86 ? -3.789 1.069 5.344 1 98.94 86 LEU A CA 1
ATOM 691 C C . LEU A 1 86 ? -2.695 1.52 4.383 1 98.94 86 LEU A C 1
ATOM 693 O O . LEU A 1 86 ? -2.982 1.916 3.25 1 98.94 86 LEU A O 1
ATOM 697 N N . GLY A 1 87 ? -1.453 1.388 4.84 1 98.88 87 GLY A N 1
ATOM 698 C CA . GLY A 1 87 ? -0.404 1.979 4.023 1 98.88 87 GLY A CA 1
ATOM 699 C C . GLY A 1 87 ? 0.791 1.064 3.836 1 98.88 87 GLY A C 1
ATOM 700 O O . GLY A 1 87 ? 1.168 0.33 4.75 1 98.88 87 GLY A O 1
ATOM 701 N N . ALA A 1 88 ? 1.41 1.13 2.658 1 98.94 88 ALA A N 1
ATOM 702 C CA . ALA A 1 88 ? 2.734 0.594 2.352 1 98.94 88 ALA A CA 1
ATOM 703 C C . ALA A 1 88 ? 3.717 1.716 2.023 1 98.94 88 ALA A C 1
ATOM 705 O O . ALA A 1 88 ? 3.41 2.605 1.227 1 98.94 88 ALA A O 1
ATOM 706 N N . GLN A 1 89 ? 4.855 1.688 2.662 1 98.81 89 GLN A N 1
ATOM 707 C CA . GLN A 1 89 ? 5.863 2.727 2.477 1 98.81 89 GLN A CA 1
ATOM 708 C C . GLN A 1 89 ? 7.086 2.18 1.74 1 98.81 89 GLN A C 1
ATOM 710 O O . GLN A 1 89 ? 7.527 1.06 2.006 1 98.81 89 GLN A O 1
ATOM 715 N N . ASN A 1 90 ? 7.633 3.027 0.901 1 98.44 90 ASN A N 1
ATOM 716 C CA . ASN A 1 90 ? 8.789 2.619 0.109 1 98.44 90 ASN A CA 1
ATOM 717 C C . ASN A 1 90 ? 10.008 2.35 0.99 1 98.44 90 ASN A C 1
ATOM 719 O O . ASN A 1 90 ? 10.945 1.678 0.565 1 98.44 90 ASN A O 1
ATOM 723 N N . LEU A 1 91 ? 9.953 2.814 2.242 1 96.38 91 LEU A N 1
ATOM 724 C CA . LEU A 1 91 ? 11.094 2.684 3.146 1 96.38 91 LEU A CA 1
ATOM 725 C C . LEU A 1 91 ? 11.078 1.325 3.842 1 96.38 91 LEU A C 1
ATOM 727 O O . LEU A 1 91 ? 11.961 1.025 4.645 1 96.38 91 LEU A O 1
ATOM 731 N N . GLY A 1 92 ? 10.086 0.541 3.559 1 97.56 92 GLY A N 1
ATOM 732 C CA . GLY A 1 92 ? 10.133 -0.817 4.078 1 97.56 92 GLY A CA 1
ATOM 733 C C . GLY A 1 92 ? 9.141 -1.071 5.191 1 97.56 92 GLY A C 1
ATOM 734 O O . GLY A 1 92 ? 9.312 -1.993 5.988 1 97.56 92 GLY A O 1
ATOM 735 N N . LEU A 1 93 ? 8.086 -0.276 5.27 1 98.25 93 LEU A N 1
ATOM 736 C CA . LEU A 1 93 ? 7.082 -0.409 6.32 1 98.25 93 LEU A CA 1
ATOM 737 C C . LEU A 1 93 ? 5.695 -0.628 5.727 1 98.25 93 LEU A C 1
ATOM 739 O O . LEU A 1 93 ? 5.375 -0.074 4.672 1 98.25 93 LEU A O 1
ATOM 743 N N . VAL A 1 94 ? 4.934 -1.461 6.418 1 98.81 94 VAL A N 1
ATOM 744 C CA . VAL A 1 94 ? 3.482 -1.434 6.25 1 98.81 94 VAL A CA 1
ATOM 745 C C . VAL A 1 94 ? 2.814 -1.055 7.566 1 98.81 94 VAL A C 1
ATOM 747 O O . VAL A 1 94 ? 3.371 -1.29 8.641 1 98.81 94 VAL A O 1
ATOM 750 N N . GLU A 1 95 ? 1.653 -0.471 7.469 1 98.88 95 GLU A N 1
ATOM 751 C CA . GLU A 1 95 ? 1.008 -0.05 8.711 1 98.88 95 GLU A CA 1
ATOM 752 C C . GLU A 1 95 ? -0.51 -0.005 8.547 1 98.88 95 GLU A C 1
ATOM 754 O O . GLU A 1 95 ? -1.021 0.154 7.441 1 98.88 95 GLU A O 1
ATOM 759 N N . ILE A 1 96 ? -1.163 -0.27 9.609 1 98.94 96 ILE A N 1
ATOM 760 C CA . ILE A 1 96 ? -2.561 0.115 9.773 1 98.94 96 ILE A CA 1
ATOM 761 C C . ILE A 1 96 ? -2.691 1.123 10.906 1 98.94 96 ILE A C 1
ATOM 763 O O . ILE A 1 96 ? -2.293 0.843 12.047 1 98.94 96 ILE A O 1
ATOM 767 N N . GLU A 1 97 ? -3.145 2.283 10.586 1 98.94 97 GLU A N 1
ATOM 768 C CA . GLU A 1 97 ? -3.574 3.266 11.578 1 98.94 97 GLU A CA 1
ATOM 769 C C . GLU A 1 97 ? -5.094 3.312 11.688 1 98.94 97 GLU A C 1
ATOM 771 O O . GLU A 1 97 ? -5.797 3.25 10.672 1 98.94 97 GLU A O 1
ATOM 776 N N . GLU A 1 98 ? -5.566 3.414 12.883 1 98.88 98 GLU A N 1
ATOM 777 C CA . GLU A 1 98 ? -7.008 3.514 13.094 1 98.88 98 GLU A CA 1
ATOM 778 C C . GLU A 1 98 ? -7.352 4.688 14.008 1 98.88 98 GLU A C 1
ATOM 780 O O . GLU A 1 98 ? -6.523 5.117 14.812 1 98.88 98 GLU A O 1
ATOM 785 N N . GLY A 1 99 ? -8.492 5.195 13.844 1 98.81 99 GLY A N 1
ATOM 786 C CA . GLY A 1 99 ? -8.977 6.316 14.641 1 98.81 99 GLY A CA 1
ATOM 787 C C . GLY A 1 99 ? -10.367 6.777 14.234 1 98.81 99 GLY A C 1
ATOM 788 O O . GLY A 1 99 ? -11.234 5.953 13.938 1 98.81 99 GLY A O 1
ATOM 789 N N . MET A 1 100 ? -10.531 8.102 14.305 1 98.75 100 MET A N 1
ATOM 790 C CA . MET A 1 100 ? -11.867 8.656 14.117 1 98.75 100 MET A CA 1
ATOM 791 C C . MET A 1 100 ? -11.844 9.797 13.102 1 98.75 100 MET A C 1
ATOM 793 O O . MET A 1 100 ? -10.852 10.508 12.984 1 98.75 100 MET A O 1
ATOM 797 N N . VAL A 1 101 ? -12.922 9.93 12.43 1 98.75 101 VAL A N 1
ATOM 798 C CA . VAL A 1 101 ? -13.172 11.102 11.602 1 98.75 101 VAL A CA 1
ATOM 799 C C . VAL A 1 101 ? -14.336 11.906 12.18 1 98.75 101 VAL A C 1
ATOM 801 O O . VAL A 1 101 ? -15.367 11.336 12.539 1 98.75 101 VAL A O 1
ATOM 804 N N . THR A 1 102 ? -14.188 13.125 12.391 1 98.06 102 THR A N 1
ATOM 805 C CA . THR A 1 102 ? -15.195 14.078 12.852 1 98.06 102 THR A CA 1
ATOM 806 C C . THR A 1 102 ? -15.164 15.344 12.008 1 98.06 102 THR A C 1
ATOM 808 O O . THR A 1 102 ? -14.18 16.094 12.031 1 98.06 102 THR A O 1
ATOM 811 N N . GLY A 1 103 ? -16.344 15.578 11.305 1 97.69 103 GLY A N 1
ATOM 812 C CA . GLY A 1 103 ? -16.281 16.656 10.336 1 97.69 103 GLY A CA 1
ATOM 813 C C . GLY A 1 103 ? -15.227 16.453 9.273 1 97.69 103 GLY A C 1
ATOM 814 O O . GLY A 1 103 ? -15.211 15.422 8.594 1 97.69 103 GLY A O 1
ATOM 815 N N . LYS A 1 104 ? -14.375 17.453 9.125 1 98.62 104 LYS A N 1
ATOM 816 C CA . LYS A 1 104 ? -13.305 17.359 8.133 1 98.62 104 LYS A CA 1
ATOM 817 C C . LYS A 1 104 ? -11.945 17.203 8.812 1 98.62 104 LYS A C 1
ATOM 819 O O . LYS A 1 104 ? -10.984 17.891 8.461 1 98.62 104 LYS A O 1
ATOM 824 N N . THR A 1 105 ? -11.961 16.422 9.844 1 98.81 105 THR A N 1
ATOM 825 C CA . THR A 1 105 ? -10.75 16.078 10.578 1 98.81 105 THR A CA 1
ATOM 826 C C . THR A 1 105 ? -10.68 14.57 10.828 1 98.81 105 THR A C 1
ATOM 828 O O . THR A 1 105 ? -11.688 13.945 11.164 1 98.81 105 THR A O 1
ATOM 831 N N . MET A 1 106 ? -9.484 14.023 10.625 1 98.81 106 MET A N 1
ATOM 832 C CA . MET A 1 106 ? -9.234 12.609 10.867 1 98.81 106 MET A CA 1
ATOM 833 C C . MET A 1 106 ? -7.996 12.414 11.734 1 98.81 106 MET A C 1
ATOM 835 O O . MET A 1 106 ? -6.926 12.938 11.422 1 98.81 106 MET A O 1
ATOM 839 N N . HIS A 1 107 ? -8.141 11.719 12.867 1 98.88 107 HIS A N 1
ATOM 840 C CA . HIS A 1 107 ? -7.047 11.398 13.781 1 98.88 107 HIS A CA 1
ATOM 841 C C . HIS A 1 107 ? -6.793 9.891 13.82 1 98.88 107 HIS A C 1
ATOM 843 O O . HIS A 1 107 ? -7.703 9.109 14.109 1 98.88 107 HIS A O 1
ATOM 849 N N . LEU A 1 108 ? -5.555 9.516 13.594 1 98.88 108 LEU A N 1
ATOM 850 C CA . LEU A 1 108 ? -5.223 8.102 13.438 1 98.88 108 LEU A CA 1
ATOM 851 C C . LEU A 1 108 ? -4.008 7.73 14.281 1 98.88 108 LEU A C 1
ATOM 853 O O . LEU A 1 108 ? -3.107 8.555 14.477 1 98.88 108 LEU A O 1
ATOM 857 N N . GLU A 1 109 ? -4.008 6.492 14.711 1 98.81 109 GLU A N 1
ATOM 858 C CA . GLU A 1 109 ? -2.881 5.91 15.438 1 98.81 109 GLU A CA 1
ATOM 859 C C . GLU A 1 109 ? -2.592 4.488 14.961 1 98.81 109 GLU A C 1
ATOM 861 O O . GLU A 1 109 ? -3.514 3.697 14.758 1 98.81 109 GLU A O 1
ATOM 866 N N . SER A 1 110 ? -1.303 4.207 14.859 1 98.75 110 SER A N 1
ATOM 867 C CA . SER A 1 110 ? -0.934 2.887 14.359 1 98.75 110 SER A CA 1
ATOM 868 C C . SER A 1 110 ? -1.264 1.797 15.375 1 98.75 110 SER A C 1
ATOM 870 O O . SER A 1 110 ? -1.009 1.956 16.578 1 98.75 110 SER A O 1
ATOM 872 N N . HIS A 1 111 ? -1.9 0.793 14.93 1 97 111 HIS A N 1
ATOM 873 C CA . HIS A 1 111 ? -1.985 -0.401 15.766 1 97 111 HIS A CA 1
ATOM 874 C C . HIS A 1 111 ? -1.105 -1.52 15.211 1 97 111 HIS A C 1
ATOM 876 O O . HIS A 1 111 ? -0.667 -2.395 15.961 1 97 111 HIS A O 1
ATOM 882 N N . THR A 1 112 ? -0.938 -1.554 13.953 1 98.06 112 THR A N 1
ATOM 883 C CA . THR A 1 112 ? -0.042 -2.5 13.297 1 98.06 112 THR A CA 1
ATOM 884 C C . THR A 1 112 ? 1.104 -1.768 12.602 1 98.06 112 THR A C 1
ATOM 886 O O . THR A 1 112 ? 0.878 -0.786 11.891 1 98.06 112 THR A O 1
ATOM 889 N N . ILE A 1 113 ? 2.248 -2.131 12.867 1 98.44 113 ILE A N 1
ATOM 890 C CA . ILE A 1 113 ? 3.422 -1.726 12.102 1 98.44 113 ILE A CA 1
ATOM 891 C C . ILE A 1 113 ? 4.246 -2.955 11.734 1 98.44 113 ILE A C 1
ATOM 893 O O . ILE A 1 113 ? 4.676 -3.709 12.609 1 98.44 113 ILE A O 1
ATOM 897 N N . GLY A 1 114 ? 4.312 -3.234 10.477 1 98.31 114 GLY A N 1
ATOM 898 C CA . GLY A 1 114 ? 5.191 -4.27 9.961 1 98.31 114 GLY A CA 1
ATOM 899 C C . GLY A 1 114 ? 6.434 -3.719 9.289 1 98.31 114 GLY A C 1
ATOM 900 O O . GLY A 1 114 ? 6.371 -2.697 8.602 1 98.31 114 GLY A O 1
ATOM 901 N N . ARG A 1 115 ? 7.555 -4.395 9.469 1 97.94 115 ARG A N 1
ATOM 902 C CA . ARG A 1 115 ? 8.812 -3.947 8.883 1 97.94 115 ARG A CA 1
ATOM 903 C C . ARG A 1 115 ? 9.586 -5.117 8.289 1 97.94 115 ARG A C 1
ATOM 905 O O . ARG A 1 115 ? 9.367 -6.273 8.656 1 97.94 115 ARG A O 1
ATOM 912 N N . LEU A 1 116 ? 10.445 -4.75 7.355 1 97.88 116 LEU A N 1
ATOM 913 C CA . LEU A 1 116 ? 11.344 -5.762 6.801 1 97.88 116 LEU A CA 1
ATOM 914 C C . LEU A 1 116 ? 12.164 -6.426 7.902 1 97.88 116 LEU A C 1
ATOM 916 O O . LEU A 1 116 ? 12.617 -5.754 8.836 1 97.88 116 LEU A O 1
ATOM 920 N N . THR A 1 117 ? 12.352 -7.742 7.77 1 96.19 117 THR A N 1
ATOM 921 C CA . THR A 1 117 ? 13.164 -8.453 8.75 1 96.19 117 THR A CA 1
ATOM 922 C C . THR A 1 117 ? 14.609 -7.969 8.711 1 96.19 117 THR A C 1
ATOM 924 O O . THR A 1 117 ? 15.344 -8.109 9.688 1 96.19 117 THR A O 1
ATOM 927 N N . PHE A 1 118 ? 15 -7.355 7.555 1 93.38 118 PHE A N 1
ATOM 928 C CA . PHE A 1 118 ? 16.375 -6.883 7.41 1 93.38 118 PHE A CA 1
ATOM 929 C C . PHE A 1 118 ? 16.438 -5.367 7.539 1 93.38 118 PHE A C 1
ATOM 931 O O . PHE A 1 118 ? 17.375 -4.738 7.051 1 93.38 118 PHE A O 1
ATOM 938 N N . ALA A 1 119 ? 15.406 -4.77 8.102 1 91.25 119 ALA A N 1
ATOM 939 C CA . ALA A 1 119 ? 15.367 -3.322 8.305 1 91.25 119 ALA A CA 1
ATOM 940 C C . ALA A 1 119 ? 16.438 -2.877 9.289 1 91.25 119 ALA A C 1
ATOM 942 O O . ALA A 1 119 ? 16.781 -3.613 10.219 1 91.25 119 ALA A O 1
ATOM 943 N N . ARG A 1 120 ? 16.844 -1.703 9.117 1 88.44 120 ARG A N 1
ATOM 944 C CA . ARG A 1 120 ? 17.859 -1.143 10 1 88.44 120 ARG A CA 1
ATOM 945 C C . ARG A 1 120 ? 17.219 -0.394 11.164 1 88.44 120 ARG A C 1
ATOM 947 O O . ARG A 1 120 ? 16.094 0.102 11.055 1 88.44 120 ARG A O 1
ATOM 954 N N . GLU A 1 121 ? 17.938 -0.334 12.211 1 91.44 121 GLU A N 1
ATOM 955 C CA . GLU A 1 121 ? 17.562 0.491 13.352 1 91.44 121 GLU A CA 1
ATOM 956 C C . GLU A 1 121 ? 17.859 1.967 13.086 1 91.44 121 GLU A C 1
ATOM 958 O O . GLU A 1 121 ? 18.703 2.301 12.258 1 91.44 121 GLU A O 1
ATOM 963 N N . PRO A 1 122 ? 17.156 2.883 13.727 1 94.44 122 PRO A N 1
ATOM 964 C CA . PRO A 1 122 ? 16.062 2.637 14.68 1 94.44 122 PRO A CA 1
ATOM 965 C C . PRO A 1 122 ? 14.766 2.215 14 1 94.44 122 PRO A C 1
ATOM 967 O O . PRO A 1 122 ? 14.523 2.584 12.852 1 94.44 122 PRO A O 1
ATOM 970 N N . ILE A 1 123 ? 13.961 1.479 14.773 1 94.25 123 ILE A N 1
ATOM 971 C CA . ILE A 1 123 ? 12.703 1.005 14.219 1 94.25 123 ILE A CA 1
ATOM 972 C C . ILE A 1 123 ? 11.562 1.923 14.656 1 94.25 123 ILE A C 1
ATOM 974 O O . ILE A 1 123 ? 11.539 2.387 15.805 1 94.25 123 ILE A O 1
ATOM 978 N N . THR A 1 124 ? 10.703 2.223 13.75 1 96.75 124 THR A N 1
ATOM 979 C CA . THR A 1 124 ? 9.477 2.943 14.078 1 96.75 124 THR A CA 1
ATOM 980 C C . THR A 1 124 ? 8.57 2.094 14.969 1 96.75 124 THR A C 1
ATOM 982 O O . THR A 1 124 ? 8.297 0.934 14.648 1 96.75 124 THR A O 1
ATOM 985 N N . LYS A 1 125 ? 8.094 2.635 16.047 1 97.56 125 LYS A N 1
ATOM 986 C CA . LYS A 1 125 ? 7.289 1.879 17 1 97.56 125 LYS A CA 1
ATOM 987 C C . LYS A 1 125 ? 5.832 2.328 16.969 1 97.56 125 LYS A C 1
ATOM 989 O O . LYS A 1 125 ? 4.926 1.536 17.25 1 97.56 125 LYS A O 1
ATOM 994 N N . LYS A 1 126 ? 5.664 3.535 16.719 1 98.5 126 LYS A N 1
ATOM 995 C CA . LYS A 1 126 ? 4.32 4.102 16.703 1 98.5 126 LYS A CA 1
ATOM 996 C C . LYS A 1 126 ? 4.223 5.273 15.727 1 98.5 126 LYS A C 1
ATOM 998 O O . LYS A 1 126 ? 5.176 6.043 15.586 1 98.5 126 LYS A O 1
ATOM 1003 N N . ILE A 1 127 ? 3.15 5.426 15.094 1 98.75 127 ILE A N 1
ATOM 1004 C CA . ILE A 1 127 ? 2.836 6.539 14.203 1 98.75 127 ILE A CA 1
ATOM 1005 C C . ILE A 1 127 ? 1.467 7.113 14.555 1 98.75 127 ILE A C 1
ATOM 1007 O O . ILE A 1 127 ? 0.513 6.363 14.781 1 98.75 127 ILE A O 1
ATOM 1011 N N . VAL A 1 128 ? 1.381 8.359 14.68 1 98.88 128 VAL A N 1
ATOM 1012 C CA . VAL A 1 128 ? 0.13 9.094 14.859 1 98.88 128 VAL A CA 1
ATOM 1013 C C . VAL A 1 128 ? -0.015 10.148 13.766 1 98.88 128 VAL A C 1
ATOM 1015 O O . VAL A 1 128 ? 0.908 10.93 13.516 1 98.88 128 VAL A O 1
ATOM 1018 N N . ARG A 1 129 ? -1.117 10.164 13.133 1 98.75 129 ARG A N 1
ATOM 1019 C CA . ARG A 1 129 ? -1.354 11.047 11.992 1 98.75 129 ARG A CA 1
ATOM 1020 C C . ARG A 1 129 ? -2.662 11.812 12.156 1 98.75 129 ARG A C 1
ATOM 1022 O O . ARG A 1 129 ? -3.666 11.242 12.602 1 98.75 129 ARG A O 1
ATOM 1029 N N . LYS A 1 130 ? -2.627 13.047 11.789 1 98.88 130 LYS A N 1
ATOM 1030 C CA . LYS A 1 130 ? -3.834 13.867 11.766 1 98.88 130 LYS A CA 1
ATOM 1031 C C . LYS A 1 130 ? -3.988 14.578 10.422 1 98.88 130 LYS A C 1
ATOM 1033 O O . LYS A 1 130 ? -3.033 15.172 9.914 1 98.88 130 LYS A O 1
ATOM 1038 N N . PHE A 1 131 ? -5.156 14.539 9.844 1 98.94 131 PHE A N 1
ATOM 1039 C CA . PHE A 1 131 ? -5.562 15.328 8.688 1 98.94 131 PHE A CA 1
ATOM 1040 C C . PHE A 1 131 ? -6.676 16.297 9.062 1 98.94 131 PHE A C 1
ATOM 1042 O O . PHE A 1 131 ? -7.574 15.953 9.828 1 98.94 131 PHE A O 1
ATOM 1049 N N . SER A 1 132 ? -6.617 17.391 8.516 1 98.88 132 SER A N 1
ATOM 1050 C CA . SER A 1 132 ? -7.711 18.344 8.656 1 98.88 132 SER A CA 1
ATOM 1051 C C . SER A 1 132 ? -7.832 19.234 7.418 1 98.88 132 SER A C 1
ATOM 1053 O O . SER A 1 132 ? -6.824 19.594 6.801 1 98.88 132 SER A O 1
ATOM 1055 N N . ARG A 1 133 ? -9.062 19.594 7.105 1 98.62 133 ARG A N 1
ATOM 1056 C CA . ARG A 1 133 ? -9.281 20.438 5.934 1 98.62 133 ARG A CA 1
ATOM 1057 C C . ARG A 1 133 ? -10.062 21.703 6.309 1 98.62 133 ARG A C 1
ATOM 1059 O O . ARG A 1 133 ? -11.062 21.625 7.031 1 98.62 133 ARG A O 1
ATOM 1066 N N . VAL A 1 134 ? -9.594 22.828 5.879 1 96.06 134 VAL A N 1
ATOM 1067 C CA . VAL A 1 134 ? -10.297 24.094 5.941 1 96.06 134 VAL A CA 1
ATOM 1068 C C . VAL A 1 134 ? -10.305 24.75 4.562 1 96.06 134 VAL A C 1
ATOM 1070 O O . VAL A 1 134 ? -9.258 25.156 4.055 1 96.06 134 VAL A O 1
ATOM 1073 N N . GLY A 1 135 ? -11.547 24.859 3.984 1 94.56 135 GLY A N 1
ATOM 1074 C CA . GLY A 1 135 ? -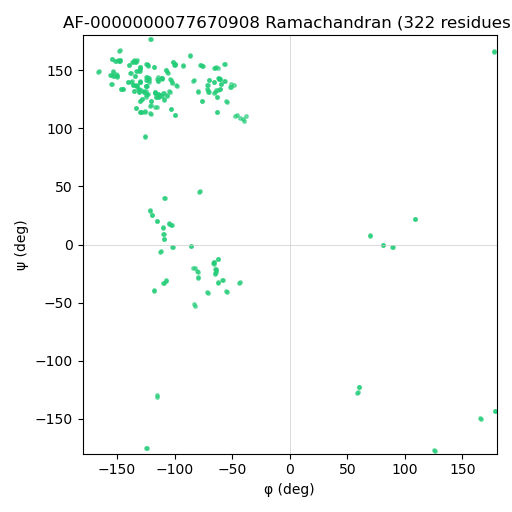11.617 25.344 2.615 1 94.56 135 GLY A CA 1
ATOM 1075 C C . GLY A 1 135 ? -10.867 24.469 1.631 1 94.56 135 GLY A C 1
ATOM 1076 O O . GLY A 1 135 ? -11.086 23.266 1.566 1 94.56 135 GLY A O 1
ATOM 1077 N N . ASP A 1 136 ? -9.922 25.094 0.931 1 95.38 136 ASP A N 1
ATOM 1078 C CA . ASP A 1 136 ? -9.172 24.359 -0.092 1 95.38 136 ASP A CA 1
ATOM 1079 C C . ASP A 1 136 ? -7.789 23.969 0.416 1 95.38 136 ASP A C 1
ATOM 1081 O O . ASP A 1 136 ? -6.895 23.672 -0.376 1 95.38 13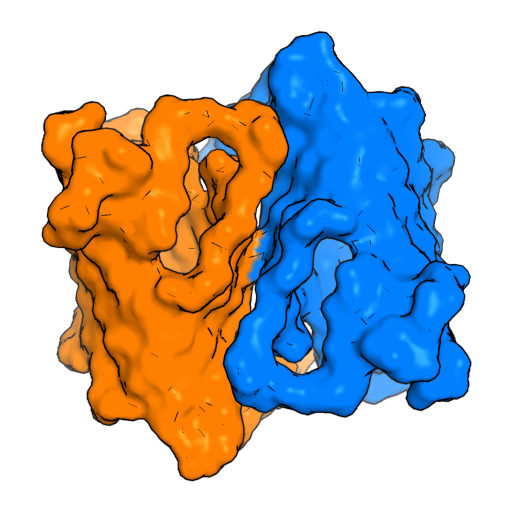6 ASP A O 1
ATOM 1085 N N . THR A 1 137 ? -7.668 24.047 1.718 1 98.19 137 THR A N 1
ATOM 1086 C CA . THR A 1 137 ? -6.395 23.688 2.33 1 98.19 137 THR A CA 1
ATOM 1087 C C . THR A 1 137 ? -6.52 22.406 3.139 1 98.19 137 THR A C 1
ATOM 1089 O O . THR A 1 137 ? -7.434 22.266 3.953 1 98.19 137 THR A O 1
ATOM 1092 N N . LEU A 1 138 ? -5.629 21.453 2.861 1 98.81 138 LEU A N 1
ATOM 1093 C CA . LEU A 1 138 ? -5.52 20.219 3.623 1 98.81 138 LEU A CA 1
ATOM 1094 C C . LEU A 1 138 ? -4.234 20.203 4.449 1 98.81 138 LEU A C 1
ATOM 1096 O O . LEU A 1 138 ? -3.154 20.484 3.926 1 98.81 138 LEU A O 1
ATOM 1100 N N . GLU A 1 139 ? -4.344 19.906 5.699 1 98.81 139 GLU A N 1
ATOM 1101 C CA . GLU A 1 139 ? -3.178 19.844 6.578 1 98.81 139 GLU A CA 1
ATOM 1102 C C . GLU A 1 139 ? -2.936 18.422 7.082 1 98.81 139 GLU A C 1
ATOM 1104 O O . GLU A 1 139 ? -3.881 17.703 7.402 1 98.81 139 GLU A O 1
ATOM 1109 N N . GLN A 1 140 ? -1.708 18.094 7.145 1 98.88 140 GLN A N 1
ATOM 1110 C CA . GLN A 1 140 ? -1.298 16.828 7.734 1 98.88 140 GLN A CA 1
ATOM 1111 C C . GLN A 1 140 ? -0.164 17.016 8.734 1 98.88 140 GLN A C 1
ATOM 1113 O O . GLN A 1 140 ? 0.779 17.766 8.469 1 98.88 140 GLN A O 1
ATOM 1118 N N . THR A 1 141 ? -0.284 16.406 9.859 1 98.88 141 THR A N 1
ATOM 1119 C CA . THR A 1 141 ? 0.802 16.266 10.82 1 98.88 141 THR A CA 1
ATOM 1120 C C . THR A 1 141 ? 1.049 14.805 11.164 1 98.88 141 THR A C 1
ATOM 1122 O O . THR A 1 141 ? 0.103 14.023 11.312 1 98.88 141 THR A O 1
ATOM 1125 N N . VAL A 1 142 ? 2.293 14.469 11.305 1 98.88 142 VAL A N 1
ATOM 1126 C CA . VAL A 1 142 ? 2.674 13.102 11.656 1 98.88 142 VAL A CA 1
ATOM 1127 C C . VAL A 1 142 ? 3.617 13.125 12.852 1 98.88 142 VAL A C 1
ATOM 1129 O O . VAL A 1 142 ? 4.625 13.828 12.852 1 98.88 142 VAL A O 1
ATOM 1132 N N . TYR A 1 143 ? 3.248 12.398 13.875 1 98.75 143 TYR A N 1
ATOM 1133 C CA . TYR A 1 143 ? 4.109 12.109 15.016 1 98.75 143 TYR A CA 1
ATOM 1134 C C . TYR A 1 143 ? 4.578 10.656 14.984 1 98.75 143 TYR A C 1
ATOM 1136 O O . TYR A 1 143 ? 3.887 9.789 14.445 1 98.75 143 TYR A O 1
ATOM 1144 N N . MET A 1 144 ? 5.754 10.438 15.531 1 98.31 144 MET A N 1
ATOM 1145 C CA . MET A 1 144 ? 6.207 9.047 15.633 1 98.31 144 MET A CA 1
ATOM 1146 C C . MET A 1 144 ? 7.094 8.852 16.859 1 98.31 144 MET A C 1
ATOM 1148 O O . MET A 1 144 ? 7.512 9.82 17.484 1 98.31 144 MET A O 1
ATOM 1152 N N . ARG A 1 145 ? 7.152 7.641 17.234 1 97.44 145 ARG A N 1
ATOM 1153 C CA . ARG A 1 145 ? 8.117 7.137 18.203 1 97.44 145 ARG A CA 1
ATOM 1154 C C . ARG A 1 145 ? 8.953 6.012 17.609 1 97.44 145 ARG A C 1
ATOM 1156 O O . ARG A 1 145 ? 8.461 5.219 16.797 1 97.44 145 ARG A O 1
ATOM 1163 N N . THR A 1 146 ? 10.203 6.039 17.938 1 97.12 146 THR A N 1
ATOM 1164 C CA . THR A 1 146 ? 11.109 4.973 17.516 1 97.12 146 THR A CA 1
ATOM 1165 C C . THR A 1 146 ? 11.734 4.273 18.719 1 97.12 146 THR A C 1
ATOM 1167 O O . THR A 1 146 ? 11.477 4.648 19.859 1 97.12 146 THR A O 1
ATOM 1170 N N . SER A 1 147 ? 12.539 3.238 18.422 1 96.31 147 SER A N 1
ATOM 1171 C CA . SER A 1 147 ? 13.195 2.473 19.469 1 96.31 147 SER A CA 1
ATOM 1172 C C . SER A 1 147 ? 14.18 3.334 20.25 1 96.31 147 SER A C 1
ATOM 1174 O O . SER A 1 147 ? 14.453 3.072 21.422 1 96.31 147 SER A O 1
ATOM 1176 N N . ASN A 1 148 ? 14.695 4.461 19.625 1 95.69 148 ASN A N 1
ATOM 1177 C CA . ASN A 1 148 ? 15.68 5.289 20.312 1 95.69 148 ASN A CA 1
ATOM 1178 C C . ASN A 1 148 ? 15.109 6.656 20.672 1 95.69 148 ASN A C 1
ATOM 1180 O O . ASN A 1 148 ? 15.812 7.5 21.219 1 95.69 148 ASN A O 1
ATOM 1184 N N . THR A 1 149 ? 13.93 6.934 20.25 1 95.94 149 THR A N 1
ATOM 1185 C CA . THR A 1 149 ? 13.156 8.102 20.641 1 95.94 149 THR A CA 1
ATOM 1186 C C . THR A 1 149 ? 11.781 7.688 21.172 1 95.94 149 THR A C 1
ATOM 1188 O O . THR A 1 149 ? 10.82 7.594 20.406 1 95.94 149 THR A O 1
ATOM 1191 N N . GLU A 1 150 ? 11.68 7.523 22.484 1 94.62 150 GLU A N 1
ATOM 1192 C CA . GLU A 1 150 ? 10.523 6.863 23.094 1 94.62 150 GLU A CA 1
ATOM 1193 C C . GLU A 1 150 ? 9.344 7.82 23.219 1 94.62 150 GLU A C 1
ATOM 1195 O O . GLU A 1 150 ? 8.188 7.391 23.297 1 94.62 150 GLU A O 1
ATOM 1200 N N . GLU A 1 151 ? 9.672 9.086 23.234 1 96.81 151 GLU A N 1
ATOM 1201 C CA . GLU A 1 151 ? 8.602 10.078 23.312 1 96.81 151 GLU A CA 1
ATOM 1202 C C . GLU A 1 151 ? 7.961 10.305 21.938 1 96.81 151 GLU A C 1
ATOM 1204 O O . GLU A 1 151 ? 8.656 10.367 20.922 1 96.81 151 GLU A O 1
ATOM 1209 N N . MET A 1 152 ? 6.656 10.258 21.969 1 98.06 152 MET A N 1
ATOM 1210 C CA . MET A 1 152 ? 5.984 10.656 20.734 1 98.06 152 MET A CA 1
ATOM 1211 C C . MET A 1 152 ? 6.434 12.047 20.297 1 98.06 152 MET A C 1
ATOM 1213 O O . MET A 1 152 ? 6.285 13.016 21.047 1 98.06 152 MET A O 1
ATOM 1217 N N . THR A 1 153 ? 6.977 12.203 19.078 1 98.25 153 THR A N 1
ATOM 1218 C CA . THR A 1 153 ? 7.617 13.43 18.609 1 98.25 153 THR A CA 1
ATOM 1219 C C . THR A 1 153 ? 7.137 13.789 17.203 1 98.25 153 THR A C 1
ATOM 1221 O O . THR A 1 153 ? 7.016 12.914 16.344 1 98.25 153 THR A O 1
ATOM 1224 N N . LYS A 1 154 ? 6.875 15.055 17.062 1 98.25 154 LYS A N 1
ATOM 1225 C CA . LYS A 1 154 ? 6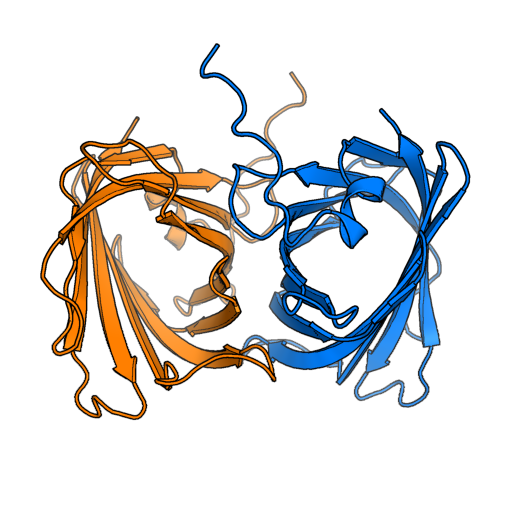.453 15.492 15.734 1 98.25 154 LYS A CA 1
ATOM 1226 C C . LYS A 1 154 ? 7.527 15.211 14.688 1 98.25 154 LYS A C 1
ATOM 1228 O O . LYS A 1 154 ? 8.703 15.531 14.898 1 98.25 154 LYS A O 1
ATOM 1233 N N . HIS A 1 155 ? 7.141 14.672 13.586 1 98.31 155 HIS A N 1
ATOM 1234 C CA . HIS A 1 155 ? 8.07 14.305 12.523 1 98.31 155 HIS A CA 1
ATOM 1235 C C . HIS A 1 155 ? 7.781 15.078 11.242 1 98.31 155 HIS A C 1
ATOM 1237 O O . HIS A 1 155 ? 8.703 15.484 10.531 1 98.31 155 HIS A O 1
ATOM 1243 N N . LEU A 1 156 ? 6.559 15.289 10.914 1 98.62 156 LEU A N 1
ATOM 1244 C CA . LEU A 1 156 ? 6.18 15.969 9.68 1 98.62 156 LEU A CA 1
ATOM 1245 C C . LEU A 1 156 ? 5.023 16.938 9.922 1 98.62 156 LEU A C 1
ATOM 1247 O O . LEU A 1 156 ? 4.129 16.641 10.719 1 98.62 156 LEU A O 1
ATOM 1251 N N . GLN A 1 157 ? 5.027 17.969 9.203 1 98.75 157 GLN A N 1
ATOM 1252 C CA . GLN A 1 157 ? 3.916 18.906 9.078 1 98.75 157 GLN A CA 1
ATOM 1253 C C . GLN A 1 157 ? 3.855 19.5 7.676 1 98.75 157 GLN A C 1
ATOM 1255 O O . GLN A 1 157 ? 4.867 19.969 7.145 1 98.75 157 GLN A O 1
ATOM 1260 N N . ILE A 1 158 ? 2.703 19.531 7.113 1 98.75 158 ILE A N 1
ATOM 1261 C CA . ILE A 1 158 ? 2.588 20.031 5.75 1 98.75 158 ILE A CA 1
ATOM 1262 C C . ILE A 1 158 ? 1.167 20.531 5.504 1 98.75 158 ILE A C 1
ATOM 1264 O O . ILE A 1 158 ? 0.206 19.984 6.055 1 98.75 158 ILE A O 1
ATOM 1268 N N . SER A 1 159 ? 1.017 21.562 4.715 1 98.75 159 SER A N 1
ATOM 1269 C CA . SER A 1 159 ? -0.251 22.141 4.277 1 98.75 159 SER A CA 1
ATOM 1270 C C . SER A 1 159 ? -0.374 22.125 2.76 1 98.75 159 SER A C 1
ATOM 1272 O O . SER A 1 159 ? 0.428 22.734 2.057 1 98.75 159 SER A O 1
ATOM 1274 N N . TYR A 1 160 ? -1.38 21.438 2.322 1 98.81 160 TYR A N 1
ATOM 1275 C CA . TYR A 1 160 ? -1.567 21.25 0.888 1 98.81 160 TYR A CA 1
ATOM 1276 C C . TYR A 1 160 ? -2.611 22.219 0.342 1 98.81 160 TYR A C 1
ATOM 1278 O O . TYR A 1 160 ? -3.523 22.625 1.063 1 98.81 160 TYR A O 1
ATOM 1286 N N . GLN A 1 161 ? -2.461 22.469 -0.938 1 98.56 161 GLN A N 1
ATOM 1287 C CA . GLN A 1 161 ? -3.508 23.125 -1.717 1 98.56 161 GLN A CA 1
ATOM 1288 C C . GLN A 1 161 ? -4.133 22.156 -2.719 1 98.56 161 GLN A C 1
ATOM 1290 O O . GLN A 1 161 ? -3.434 21.328 -3.309 1 98.56 161 GLN A O 1
ATOM 1295 N N . LYS A 1 162 ? -5.41 22.312 -2.873 1 96.88 162 LYS A N 1
ATOM 1296 C CA . LYS A 1 162 ? -6.098 21.453 -3.846 1 96.88 162 LYS A CA 1
ATOM 1297 C C . LYS A 1 162 ? -5.73 21.859 -5.273 1 96.88 162 LYS A C 1
ATOM 1299 O O . LYS A 1 162 ? -5.664 23.047 -5.598 1 96.88 162 LYS A O 1
ATOM 1304 N N . LEU A 1 163 ? -5.422 20.797 -6.055 1 94.75 163 LEU A N 1
ATOM 1305 C CA . LEU A 1 163 ? -5.117 21.031 -7.461 1 94.75 163 LEU A CA 1
ATOM 1306 C C . LEU A 1 163 ? -6.391 21.047 -8.297 1 94.75 163 LEU A C 1
ATOM 1308 O O . LEU A 1 163 ? -7.289 20.219 -8.078 1 94.75 163 LEU A O 1
ATOM 1312 N N . MET B 1 1 ? 10.367 16.031 -21.094 1 34.06 1 MET B N 1
ATOM 1313 C CA . MET B 1 1 ? 9.844 14.891 -20.359 1 34.06 1 MET B CA 1
ATOM 1314 C C . MET B 1 1 ? 10.727 14.562 -19.156 1 34.06 1 MET B C 1
ATOM 1316 O O . MET B 1 1 ? 11.945 14.445 -19.297 1 34.06 1 MET B O 1
ATOM 1320 N N . ALA B 1 2 ? 10.398 15.023 -17.906 1 44.81 2 ALA B N 1
ATOM 1321 C CA . ALA B 1 2 ? 11.414 14.852 -16.859 1 44.81 2 ALA B CA 1
ATOM 1322 C C . ALA B 1 2 ? 12.133 13.523 -17 1 44.81 2 ALA B C 1
ATOM 1324 O O . ALA B 1 2 ? 11.5 12.484 -17.219 1 44.81 2 ALA B O 1
ATOM 1325 N N . ALA B 1 3 ? 13.266 13.422 -17.328 1 51.34 3 ALA B N 1
ATOM 1326 C CA . ALA B 1 3 ? 14.141 12.297 -17.641 1 51.34 3 ALA B CA 1
ATOM 1327 C C . ALA B 1 3 ? 13.945 11.164 -16.625 1 51.34 3 ALA B C 1
ATOM 1329 O O . ALA B 1 3 ? 13.961 11.391 -15.422 1 51.34 3 ALA B O 1
ATOM 1330 N N . SER B 1 4 ? 13.242 9.93 -17.125 1 74.38 4 SER B N 1
ATOM 1331 C CA . SER B 1 4 ? 13.109 8.758 -16.266 1 74.38 4 SER B CA 1
ATOM 1332 C C . SER B 1 4 ? 14.43 8.398 -15.594 1 74.38 4 SER B C 1
ATOM 1334 O O . SER B 1 4 ? 15.484 8.398 -16.25 1 74.38 4 SER B O 1
ATOM 1336 N N . LEU B 1 5 ? 14.578 8.562 -14.281 1 86.12 5 LEU B N 1
ATOM 1337 C CA . LEU B 1 5 ? 15.773 8.195 -13.523 1 86.12 5 LEU B CA 1
ATOM 1338 C C . LEU B 1 5 ? 16.188 6.766 -13.828 1 86.12 5 LEU B C 1
ATOM 1340 O O . LEU B 1 5 ? 15.352 5.906 -14.086 1 86.12 5 LEU B O 1
ATOM 1344 N N . PRO B 1 6 ? 17.5 6.613 -13.977 1 94.88 6 PRO B N 1
ATOM 1345 C CA . PRO B 1 6 ? 17.984 5.258 -14.25 1 94.88 6 PRO B CA 1
ATOM 1346 C C . PRO B 1 6 ? 17.562 4.254 -13.18 1 94.88 6 PRO B C 1
ATOM 1348 O O . PRO B 1 6 ? 17.297 4.641 -12.047 1 94.88 6 PRO B O 1
ATOM 1351 N N . LEU B 1 7 ? 17.516 2.969 -13.617 1 96.75 7 LEU B N 1
ATOM 1352 C CA . LEU B 1 7 ? 17.219 1.881 -12.695 1 96.75 7 LEU B CA 1
ATOM 1353 C C . LEU B 1 7 ? 18.312 1.777 -11.625 1 96.75 7 LEU B C 1
ATOM 1355 O O . LEU B 1 7 ? 19.5 1.761 -11.938 1 96.75 7 LEU B O 1
ATOM 1359 N N . HIS B 1 8 ? 17.922 1.782 -10.383 1 96.81 8 HIS B N 1
ATOM 1360 C CA . HIS B 1 8 ? 18.891 1.598 -9.297 1 96.81 8 HIS B CA 1
ATOM 1361 C C . HIS B 1 8 ? 19.562 0.229 -9.383 1 96.81 8 HIS B C 1
ATOM 1363 O O . HIS B 1 8 ? 18.891 -0.781 -9.609 1 96.81 8 HIS B O 1
ATOM 1369 N N . ASP B 1 9 ? 20.797 0.102 -9.078 1 96.56 9 ASP B N 1
ATOM 1370 C CA . ASP B 1 9 ? 21.562 -1.128 -9.203 1 96.56 9 ASP B CA 1
ATOM 1371 C C . ASP B 1 9 ? 21 -2.227 -8.305 1 96.56 9 ASP B C 1
ATOM 1373 O O . ASP B 1 9 ? 21 -3.4 -8.68 1 96.56 9 ASP B O 1
ATOM 1377 N N . ALA B 1 10 ? 20.484 -1.884 -7.219 1 96.06 10 ALA B N 1
ATOM 1378 C CA . ALA B 1 10 ? 20.047 -2.838 -6.203 1 96.06 10 ALA B CA 1
ATOM 1379 C C . ALA B 1 10 ? 18.891 -3.688 -6.711 1 96.06 10 ALA B C 1
ATOM 1381 O O . ALA B 1 10 ? 18.703 -4.824 -6.266 1 96.06 10 ALA B O 1
ATOM 1382 N N . ILE B 1 11 ? 18.125 -3.174 -7.691 1 97.44 11 ILE B N 1
ATOM 1383 C CA . ILE B 1 11 ? 16.906 -3.891 -8.039 1 97.44 11 ILE B CA 1
ATOM 1384 C C . ILE B 1 11 ? 17.062 -4.531 -9.422 1 97.44 11 ILE B C 1
ATOM 1386 O O . ILE B 1 11 ? 16.078 -4.965 -10.023 1 97.44 11 ILE B O 1
ATOM 1390 N N . LYS B 1 12 ? 18.25 -4.598 -9.891 1 97.06 12 LYS B N 1
ATOM 1391 C CA . LYS B 1 12 ? 18.531 -5.242 -11.172 1 97.06 12 LYS B CA 1
ATOM 1392 C C . LYS B 1 12 ? 18.016 -6.676 -11.195 1 97.06 12 LYS B C 1
ATOM 1394 O O . LYS B 1 12 ? 17.453 -7.117 -12.195 1 97.06 12 LYS B O 1
ATOM 1399 N N . PRO B 1 13 ? 18.172 -7.426 -10.078 1 97.81 13 PRO B N 1
ATOM 1400 C CA . PRO B 1 13 ? 17.656 -8.797 -10.086 1 97.81 13 PRO B CA 1
ATOM 1401 C C . PRO B 1 13 ? 16.141 -8.859 -10.281 1 97.81 13 PRO B C 1
ATOM 1403 O O . PRO B 1 13 ? 15.594 -9.922 -10.57 1 97.81 13 PRO B O 1
ATOM 1406 N N . LEU B 1 14 ? 15.453 -7.758 -10.172 1 98.5 14 LEU B N 1
ATOM 1407 C CA . LEU B 1 14 ? 13.992 -7.719 -10.258 1 98.5 14 LEU B CA 1
ATOM 1408 C C . LEU B 1 14 ? 13.547 -7.051 -11.555 1 98.5 14 LEU B C 1
ATOM 1410 O O . LEU B 1 14 ? 12.344 -6.855 -11.773 1 98.5 14 LEU B O 1
ATOM 1414 N N . GLU B 1 15 ? 14.492 -6.738 -12.375 1 97.81 15 GLU B N 1
ATOM 1415 C CA . GLU B 1 15 ? 14.234 -5.965 -13.586 1 97.81 15 GLU B CA 1
ATOM 1416 C C . GLU B 1 15 ? 13.211 -6.664 -14.477 1 97.81 15 GLU B C 1
ATOM 1418 O O . GLU B 1 15 ? 12.438 -6.004 -15.18 1 97.81 15 GLU B O 1
ATOM 1423 N N . TRP B 1 16 ? 13.18 -7.953 -14.43 1 98.31 16 TRP B N 1
ATOM 1424 C CA . TRP B 1 16 ? 12.32 -8.75 -15.305 1 98.31 16 TRP B CA 1
ATOM 1425 C C . TRP B 1 16 ? 10.852 -8.508 -14.977 1 98.31 16 TRP B C 1
ATOM 1427 O O . TRP B 1 16 ? 9.969 -8.828 -15.781 1 98.31 16 TRP B O 1
ATOM 1437 N N . LEU B 1 17 ? 10.461 -7.934 -13.844 1 98.62 17 LEU B N 1
ATOM 1438 C CA . LEU B 1 17 ? 9.094 -7.629 -13.438 1 98.62 17 LEU B CA 1
ATOM 1439 C C . LEU B 1 17 ? 8.602 -6.352 -14.102 1 98.62 17 LEU B C 1
ATOM 1441 O O . LEU B 1 17 ? 7.391 -6.152 -14.258 1 98.62 17 LEU B O 1
ATOM 1445 N N . LEU B 1 18 ? 9.492 -5.457 -14.422 1 98.31 18 LEU B N 1
ATOM 1446 C CA . LEU B 1 18 ? 9.156 -4.09 -14.805 1 98.31 18 LEU B CA 1
ATOM 1447 C C . LEU B 1 18 ? 8.266 -4.078 -16.047 1 98.31 18 LEU B C 1
ATOM 1449 O O . LEU B 1 18 ? 8.484 -4.852 -16.984 1 98.31 18 LEU B O 1
ATOM 1453 N N . GLY B 1 19 ? 7.277 -3.191 -15.984 1 97.81 19 GLY B N 1
ATOM 1454 C CA . GLY B 1 19 ? 6.355 -3.027 -17.094 1 97.81 19 GLY B CA 1
ATOM 1455 C C . GLY B 1 19 ? 4.902 -3.174 -16.688 1 97.81 19 GLY B C 1
ATOM 1456 O O . GLY B 1 19 ? 4.582 -3.205 -15.5 1 97.81 19 GLY B O 1
ATOM 1457 N N . SER B 1 20 ? 4.062 -3.09 -17.672 1 98.44 20 SER B N 1
ATOM 1458 C CA . SER B 1 20 ? 2.625 -3.27 -17.484 1 98.44 20 SER B CA 1
ATOM 1459 C C . SER B 1 20 ? 2.174 -4.633 -18 1 98.44 20 SER B C 1
ATOM 1461 O O . SER B 1 20 ? 2.564 -5.055 -19.094 1 98.44 20 SER B O 1
ATOM 1463 N N . TRP B 1 21 ? 1.436 -5.285 -17.203 1 98.81 21 TRP B N 1
ATOM 1464 C CA . TRP B 1 21 ? 0.969 -6.641 -17.484 1 98.81 21 TRP B CA 1
ATOM 1465 C C . TRP B 1 21 ? -0.552 -6.719 -17.406 1 98.81 21 TRP B C 1
ATOM 1467 O O . TRP B 1 21 ? -1.177 -6.039 -16.594 1 98.81 21 TRP B O 1
ATOM 1477 N N . TYR B 1 22 ? -1.062 -7.562 -18.328 1 98.69 22 TYR B N 1
ATOM 1478 C CA . TYR B 1 22 ? -2.512 -7.633 -18.469 1 98.69 22 TYR B CA 1
ATOM 1479 C C . TYR B 1 22 ? -2.971 -9.07 -18.688 1 98.69 22 TYR B C 1
ATOM 1481 O O . TYR B 1 22 ? -2.291 -9.844 -19.359 1 98.69 22 TYR B O 1
ATOM 1489 N N . SER B 1 23 ? -4.102 -9.375 -18.031 1 98.69 23 SER B N 1
ATOM 1490 C CA . SER B 1 23 ? -4.684 -10.695 -18.281 1 98.69 23 SER B CA 1
ATOM 1491 C C . SER B 1 23 ? -6.191 -10.688 -18.047 1 98.69 23 SER B C 1
ATOM 1493 O O . SER B 1 23 ? -6.688 -9.953 -17.188 1 98.69 23 SER B O 1
ATOM 1495 N N . THR B 1 24 ? -6.883 -11.477 -18.859 1 98.31 24 THR B N 1
ATOM 1496 C CA . THR B 1 24 ? -8.289 -11.766 -18.609 1 98.31 24 THR B CA 1
ATOM 1497 C C . THR B 1 24 ? -8.492 -13.25 -18.312 1 98.31 24 THR B C 1
ATOM 1499 O O . THR B 1 24 ? -9.594 -13.773 -18.484 1 98.31 24 THR B O 1
ATOM 1502 N N . ASN B 1 25 ? -7.465 -13.883 -17.938 1 97.5 25 ASN B N 1
ATOM 1503 C CA . ASN B 1 25 ? -7.547 -15.336 -17.781 1 97.5 25 ASN B CA 1
ATOM 1504 C C . ASN B 1 25 ? -7.238 -15.758 -16.344 1 97.5 25 ASN B C 1
ATOM 1506 O O . ASN B 1 25 ? -6.727 -16.844 -16.109 1 97.5 25 ASN B O 1
ATOM 1510 N N . GLY B 1 26 ? -7.457 -14.852 -15.406 1 98.31 26 GLY B N 1
ATOM 1511 C CA . GLY B 1 26 ? -7.27 -15.203 -14.008 1 98.31 26 GLY B CA 1
ATOM 1512 C C . GLY B 1 26 ? -8.32 -16.172 -13.484 1 98.31 26 GLY B C 1
ATOM 1513 O O . GLY B 1 26 ? -9.492 -16.078 -13.875 1 98.31 26 GLY B O 1
ATOM 1514 N N . GLU B 1 27 ? -7.852 -17.047 -12.68 1 97.88 27 GLU B N 1
ATOM 1515 C CA . GLU B 1 27 ? -8.742 -17.969 -11.984 1 97.88 27 GLU B CA 1
ATOM 1516 C C . GLU B 1 27 ? -8.547 -17.906 -10.477 1 97.88 27 GLU B C 1
ATOM 1518 O O . GLU B 1 27 ? -7.41 -17.828 -9.992 1 97.88 27 GLU B O 1
ATOM 1523 N N . GLY B 1 28 ? -9.656 -17.891 -9.805 1 96.88 28 GLY B N 1
ATOM 1524 C CA . GLY B 1 28 ? -9.625 -17.906 -8.352 1 96.88 28 GLY B CA 1
ATOM 1525 C C . GLY B 1 28 ? -10.617 -18.875 -7.742 1 96.88 28 GLY B C 1
ATOM 1526 O O . GLY B 1 28 ? -11.539 -19.328 -8.414 1 96.88 28 GLY B O 1
ATOM 1527 N N . GLY B 1 29 ? -10.344 -19.219 -6.582 1 95.56 29 GLY B N 1
ATOM 1528 C CA . GLY B 1 29 ? -11.172 -20.109 -5.777 1 95.56 29 GLY B CA 1
ATOM 1529 C C . GLY B 1 29 ? -10.578 -20.406 -4.418 1 95.56 29 GLY B C 1
ATOM 1530 O O . GLY B 1 29 ? -9.43 -20.062 -4.145 1 95.56 29 GLY B O 1
ATOM 1531 N N . PHE B 1 30 ? -11.398 -20.953 -3.564 1 96 30 PHE B N 1
ATOM 1532 C CA . PHE B 1 30 ? -11.039 -21.359 -2.211 1 96 30 PHE B CA 1
ATOM 1533 C C . PHE B 1 30 ? -12.117 -22.25 -1.609 1 96 30 PHE B C 1
ATOM 1535 O O . PHE B 1 30 ? -13.266 -22.234 -2.049 1 96 30 PHE B O 1
ATOM 1542 N N . PRO B 1 31 ? -11.773 -23.156 -0.769 1 94.44 31 PRO B N 1
ATOM 1543 C CA . PRO B 1 31 ? -12.797 -24.047 -0.219 1 94.44 31 PRO B CA 1
ATOM 1544 C C . PRO B 1 31 ? -14.07 -23.312 0.175 1 94.44 31 PRO B C 1
ATOM 1546 O O . PRO B 1 31 ? -15.172 -23.844 -0.01 1 94.44 31 PRO B O 1
ATOM 1549 N N . THR B 1 32 ? -13.992 -22.094 0.615 1 90.62 32 THR B N 1
ATOM 1550 C CA . THR B 1 32 ? -15.148 -21.344 1.074 1 90.62 32 THR B CA 1
ATOM 1551 C C . THR B 1 32 ? -15.602 -20.344 0.008 1 90.62 32 THR B C 1
ATOM 1553 O O . THR B 1 32 ? -16.5 -19.531 0.248 1 90.62 32 THR B O 1
ATOM 1556 N N . ILE B 1 33 ? -14.953 -20.25 -1.071 1 89.12 33 ILE B N 1
ATOM 1557 C CA . ILE B 1 33 ? -15.234 -19.344 -2.18 1 89.12 33 ILE B CA 1
ATOM 1558 C C . ILE B 1 33 ? -15.383 -20.141 -3.473 1 89.12 33 ILE B C 1
ATOM 1560 O O . ILE B 1 33 ? -14.5 -20.922 -3.834 1 89.12 33 ILE B O 1
ATOM 1564 N N . SER B 1 34 ? -16.453 -19.938 -4.148 1 93.06 34 SER B N 1
ATOM 1565 C CA . SER B 1 34 ? -16.625 -20.594 -5.438 1 93.06 34 SER B CA 1
ATOM 1566 C C . SER B 1 34 ? -15.555 -20.141 -6.434 1 93.06 34 SER B C 1
ATOM 1568 O O . SER B 1 34 ? -15.062 -19.016 -6.359 1 93.06 34 SER B O 1
ATOM 1570 N N . THR B 1 35 ? -15.289 -21.031 -7.316 1 95.19 35 THR B N 1
ATOM 1571 C CA . THR B 1 35 ? -14.344 -20.688 -8.375 1 95.19 35 THR B CA 1
ATOM 1572 C C . THR B 1 35 ? -14.867 -19.531 -9.203 1 95.19 35 THR B C 1
ATOM 1574 O O . THR B 1 35 ? -16.062 -19.453 -9.492 1 95.19 35 THR B O 1
ATOM 1577 N N . PHE B 1 36 ? -13.977 -18.656 -9.609 1 95.44 36 PHE B N 1
ATOM 1578 C CA . PHE B 1 36 ? -14.352 -17.5 -10.406 1 95.44 36 PHE B CA 1
ATOM 1579 C C . PHE B 1 36 ? -13.234 -17.125 -11.375 1 95.44 36 PHE B C 1
ATOM 1581 O O . PHE B 1 36 ? -12.086 -17.5 -11.18 1 95.44 36 PHE B O 1
ATOM 1588 N N . LYS B 1 37 ? -13.586 -16.422 -12.391 1 96.94 37 LYS B N 1
ATOM 1589 C CA . LYS B 1 37 ? -12.641 -15.836 -13.336 1 96.94 37 LYS B CA 1
ATOM 1590 C C . LYS B 1 37 ? -12.539 -14.328 -13.133 1 96.94 37 LYS B C 1
ATOM 1592 O O . LYS B 1 37 ? -13.492 -13.688 -12.703 1 96.94 37 LYS B O 1
ATOM 1597 N N . TYR B 1 38 ? -11.352 -13.867 -13.414 1 98.56 38 TYR B N 1
ATOM 1598 C CA . TYR B 1 38 ? -11.164 -12.43 -13.25 1 98.56 38 TYR B CA 1
ATOM 1599 C C . TYR B 1 38 ? -10.086 -11.906 -14.195 1 98.56 38 TYR B C 1
ATOM 1601 O O . TYR B 1 38 ? -9.281 -12.688 -14.719 1 98.56 38 TYR B O 1
ATOM 1609 N N . GLY B 1 39 ? -10.164 -10.625 -14.438 1 98.81 39 GLY B N 1
ATOM 1610 C CA . GLY B 1 39 ? -9.078 -9.898 -15.086 1 98.81 39 GLY B CA 1
ATOM 1611 C C . GLY B 1 39 ? -8.234 -9.094 -14.117 1 98.81 39 GLY B C 1
ATOM 1612 O O . GLY B 1 39 ? -8.664 -8.812 -13 1 98.81 39 GLY B O 1
ATOM 1613 N N . GLU B 1 40 ? -7.07 -8.844 -14.562 1 98.81 40 GLU B N 1
ATOM 1614 C CA . GLU B 1 40 ? -6.203 -8.039 -13.711 1 98.81 40 GLU B CA 1
ATOM 1615 C C . GLU B 1 40 ? -5.145 -7.305 -14.531 1 98.81 40 GLU B C 1
ATOM 1617 O O . GLU B 1 40 ? -4.613 -7.855 -15.492 1 98.81 40 GLU B O 1
ATOM 1622 N N . LYS B 1 41 ? -4.934 -6.109 -14.18 1 98.75 41 LYS B N 1
ATOM 1623 C CA . LYS B 1 41 ? -3.805 -5.32 -14.656 1 98.75 41 LYS B CA 1
ATOM 1624 C C . LYS B 1 41 ? -2.752 -5.145 -13.57 1 98.75 41 LYS B C 1
ATOM 1626 O O . LYS B 1 41 ? -3.082 -4.805 -12.43 1 98.75 41 LYS B O 1
ATOM 1631 N N . LEU B 1 42 ? -1.526 -5.461 -13.898 1 98.5 42 LEU B N 1
ATOM 1632 C CA . LEU B 1 42 ? -0.378 -5.34 -13.008 1 98.5 42 LEU B CA 1
ATOM 1633 C C . LEU B 1 42 ? 0.637 -4.344 -13.562 1 98.5 42 LEU B C 1
ATOM 1635 O O . LEU B 1 42 ? 0.974 -4.395 -14.742 1 98.5 42 LEU B O 1
ATOM 1639 N N . GLN B 1 43 ? 1.051 -3.451 -12.727 1 98.81 43 GLN B N 1
ATOM 1640 C CA . GLN B 1 43 ? 2.092 -2.512 -13.133 1 98.81 43 GLN B CA 1
ATOM 1641 C C . GLN B 1 43 ? 3.254 -2.52 -12.141 1 98.81 43 GLN B C 1
ATOM 1643 O O . GLN B 1 43 ? 3.043 -2.48 -10.93 1 98.81 43 GLN B O 1
ATOM 1648 N N . PHE B 1 44 ? 4.484 -2.625 -12.648 1 98.81 44 PHE B N 1
ATOM 1649 C CA . PHE B 1 44 ? 5.734 -2.475 -11.906 1 98.81 44 PHE B CA 1
ATOM 1650 C C . PHE B 1 44 ? 6.574 -1.345 -12.492 1 98.81 44 PHE B C 1
ATOM 1652 O O . PHE B 1 44 ? 6.891 -1.348 -13.68 1 98.81 44 PHE B O 1
ATOM 1659 N N . HIS B 1 45 ? 6.93 -0.392 -11.688 1 98.38 45 HIS B N 1
ATOM 1660 C CA . HIS B 1 45 ? 7.766 0.699 -12.172 1 98.38 45 HIS B CA 1
ATOM 1661 C C . HIS B 1 45 ? 8.688 1.217 -11.07 1 98.38 45 HIS B C 1
ATOM 1663 O O . HIS B 1 45 ? 8.578 0.797 -9.914 1 98.38 45 HIS B O 1
ATOM 1669 N N . HIS B 1 46 ? 9.633 2.002 -11.469 1 98.19 46 HIS B N 1
ATOM 1670 C CA . HIS B 1 46 ? 10.578 2.574 -10.516 1 98.19 46 HIS B CA 1
ATOM 1671 C C . HIS B 1 46 ? 10.789 4.059 -10.773 1 98.19 46 HIS B C 1
ATOM 1673 O O . HIS B 1 46 ? 10.484 4.555 -11.859 1 98.19 46 HIS B O 1
ATOM 1679 N N . VAL B 1 47 ? 11.211 4.699 -9.734 1 97.69 47 VAL B N 1
ATOM 1680 C CA . VAL B 1 47 ? 11.516 6.121 -9.875 1 97.69 47 VAL B CA 1
ATOM 1681 C C . VAL B 1 47 ? 12.977 6.375 -9.5 1 97.69 47 VAL B C 1
ATOM 1683 O O . VAL B 1 47 ? 13.297 7.41 -8.914 1 97.69 47 VAL B O 1
ATOM 1686 N N . GLY B 1 48 ? 13.812 5.379 -9.703 1 96.94 48 GLY B N 1
ATOM 1687 C CA . GLY B 1 48 ? 15.242 5.512 -9.461 1 96.94 48 GLY B CA 1
ATOM 1688 C C . GLY B 1 48 ? 15.641 5.152 -8.039 1 96.94 48 GLY B C 1
ATOM 1689 O O . GLY B 1 48 ? 16.812 5.191 -7.691 1 96.94 48 GLY B O 1
ATOM 1690 N N . GLN B 1 49 ? 14.703 4.824 -7.23 1 97.38 49 GLN B N 1
ATOM 1691 C CA . GLN B 1 49 ? 14.945 4.383 -5.859 1 97.38 49 GLN B CA 1
ATOM 1692 C C . GLN B 1 49 ? 15.211 2.883 -5.801 1 97.38 49 GLN B C 1
ATOM 1694 O O . GLN B 1 49 ? 14.93 2.162 -6.762 1 97.38 49 GLN B O 1
ATOM 1699 N N . PRO B 1 50 ? 15.781 2.42 -4.707 1 97.19 50 PRO B N 1
ATOM 1700 C CA . PRO B 1 50 ? 16.109 0.995 -4.605 1 97.19 50 PRO B CA 1
ATOM 1701 C C . PRO B 1 50 ? 14.891 0.139 -4.27 1 97.19 50 PRO B C 1
ATOM 1703 O O . PRO B 1 50 ? 14.961 -0.729 -3.395 1 97.19 50 PRO B O 1
ATOM 1706 N N . ASN B 1 51 ? 13.789 0.415 -4.973 1 98.44 51 ASN B N 1
ATOM 1707 C CA . ASN B 1 51 ? 12.555 -0.352 -4.871 1 98.44 51 ASN B CA 1
ATOM 1708 C C . ASN B 1 51 ? 11.727 -0.251 -6.148 1 98.44 51 ASN B C 1
ATOM 1710 O O . ASN B 1 51 ? 11.984 0.609 -6.992 1 98.44 51 ASN B O 1
ATOM 1714 N N . ILE B 1 52 ? 10.867 -1.18 -6.293 1 98.75 52 ILE B N 1
ATOM 1715 C CA . ILE B 1 52 ? 9.883 -1.187 -7.371 1 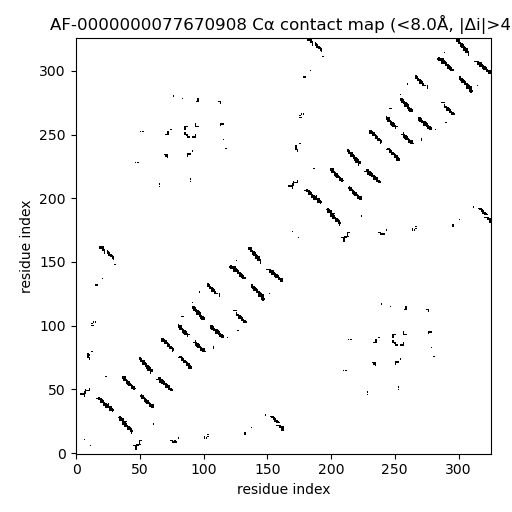98.75 52 ILE B CA 1
ATOM 1716 C C . ILE B 1 52 ? 8.492 -0.917 -6.805 1 98.75 52 ILE B C 1
ATOM 1718 O O . ILE B 1 52 ? 8.078 -1.552 -5.832 1 98.75 52 ILE B O 1
ATOM 1722 N N . GLN B 1 53 ? 7.844 0.075 -7.324 1 98.88 53 GLN B N 1
ATOM 1723 C CA . GLN B 1 53 ? 6.445 0.297 -6.973 1 98.88 53 GLN B CA 1
ATOM 1724 C C . GLN B 1 53 ? 5.52 -0.574 -7.82 1 98.88 53 GLN B C 1
ATOM 1726 O O . GLN B 1 53 ? 5.742 -0.733 -9.023 1 98.88 53 GLN B O 1
ATOM 1731 N N . PHE B 1 54 ? 4.43 -1.112 -7.18 1 98.94 54 PHE B N 1
ATOM 1732 C CA . PHE B 1 54 ? 3.508 -1.911 -7.98 1 98.94 54 PHE B CA 1
ATOM 1733 C C . PHE B 1 54 ? 2.062 -1.514 -7.703 1 98.94 54 PHE B C 1
ATOM 1735 O O . PHE B 1 54 ? 1.761 -0.949 -6.648 1 98.94 54 PHE B O 1
ATOM 1742 N N . SER B 1 55 ? 1.232 -1.824 -8.633 1 98.88 55 SER B N 1
ATOM 1743 C CA . SER B 1 55 ? -0.22 -1.845 -8.492 1 98.88 55 SER B CA 1
ATOM 1744 C C . SER B 1 55 ? -0.819 -3.092 -9.133 1 98.88 55 SER B C 1
ATOM 1746 O O . SER B 1 55 ? -0.35 -3.545 -10.18 1 98.88 55 SER B O 1
ATOM 1748 N N . ALA B 1 56 ? -1.733 -3.674 -8.492 1 98.88 56 ALA B N 1
ATOM 1749 C CA . ALA B 1 56 ? -2.527 -4.797 -8.984 1 98.88 56 ALA B CA 1
ATOM 1750 C C . ALA B 1 56 ? -4.02 -4.496 -8.891 1 98.88 56 ALA B C 1
ATOM 1752 O O . ALA B 1 56 ? -4.551 -4.301 -7.789 1 98.88 56 ALA B O 1
ATOM 1753 N N . TYR B 1 57 ? -4.66 -4.414 -10.047 1 98.88 57 TYR B N 1
ATOM 1754 C CA . TYR B 1 57 ? -6.086 -4.102 -10.094 1 98.88 57 TYR B CA 1
ATOM 1755 C C . TYR B 1 57 ? -6.863 -5.211 -10.797 1 98.88 57 TYR B C 1
ATOM 1757 O O . TYR B 1 57 ? -6.711 -5.422 -12 1 98.88 57 TYR B O 1
ATOM 1765 N N . ALA B 1 58 ? -7.676 -5.879 -10.039 1 98.81 58 ALA B N 1
ATOM 1766 C CA . ALA B 1 58 ? -8.5 -6.957 -10.578 1 98.81 58 ALA B CA 1
ATOM 1767 C C . ALA B 1 58 ? -9.93 -6.48 -10.828 1 98.81 58 ALA B C 1
ATOM 1769 O O . ALA B 1 58 ? -10.383 -5.504 -10.227 1 98.81 58 ALA B O 1
ATOM 1770 N N . TRP B 1 59 ? -10.609 -7.121 -11.742 1 98.25 59 TRP B N 1
ATOM 1771 C CA . TRP B 1 59 ? -12 -6.805 -12.031 1 98.25 59 TRP B CA 1
ATOM 1772 C C . TRP B 1 59 ? -12.773 -8.055 -12.453 1 98.25 59 TRP B C 1
ATOM 1774 O O . TRP B 1 59 ? -12.172 -9.055 -12.844 1 98.25 59 TRP B O 1
ATOM 1784 N N . HIS B 1 60 ? -14 -7.914 -12.273 1 96.12 60 HIS B N 1
ATOM 1785 C CA . HIS B 1 60 ? -14.906 -8.953 -12.758 1 96.12 60 HIS B CA 1
ATOM 1786 C C . HIS B 1 60 ? -14.984 -8.945 -14.281 1 96.12 60 HIS B C 1
ATOM 1788 O O . HIS B 1 60 ? -15.141 -7.895 -14.898 1 96.12 60 HIS B O 1
ATOM 1794 N N . LEU B 1 61 ? -14.961 -10.125 -14.844 1 95.94 61 LEU B N 1
ATOM 1795 C CA . LEU B 1 61 ? -14.812 -10.195 -16.297 1 95.94 61 LEU B CA 1
ATOM 1796 C C . LEU B 1 61 ? -16.078 -9.727 -17 1 95.94 61 LEU B C 1
ATOM 1798 O O . LEU B 1 61 ? -16.016 -9.008 -18 1 95.94 61 LEU B O 1
ATOM 1802 N N . GLU B 1 62 ? -17.203 -10.102 -16.531 1 92.44 62 GLU B N 1
ATOM 1803 C CA . GLU B 1 62 ? -18.469 -9.773 -17.203 1 92.44 62 GLU B CA 1
ATOM 1804 C C . GLU B 1 62 ? -18.922 -8.367 -16.828 1 92.44 62 GLU B C 1
ATOM 1806 O O . GLU B 1 62 ? -19.141 -7.531 -17.719 1 92.44 62 GLU B O 1
ATOM 1811 N N . SER B 1 63 ? -19.031 -8.031 -15.547 1 92.75 63 SER B N 1
ATOM 1812 C CA . SER B 1 63 ? -19.594 -6.77 -15.094 1 92.75 63 SER B CA 1
ATOM 1813 C C . SER B 1 63 ? -18.562 -5.648 -15.141 1 92.75 63 SER B C 1
ATOM 1815 O O . SER B 1 63 ? -18.906 -4.473 -15.047 1 92.75 63 SER B O 1
ATOM 1817 N N . LYS B 1 64 ? -17.266 -6.047 -15.164 1 94.25 64 LYS B N 1
ATOM 1818 C CA . LYS B 1 64 ? -16.141 -5.117 -15.211 1 94.25 64 LYS B CA 1
ATOM 1819 C C . LYS B 1 64 ? -16 -4.359 -13.891 1 94.25 64 LYS B C 1
ATOM 1821 O O . LYS B 1 64 ? -15.18 -3.449 -13.781 1 94.25 64 LYS B O 1
ATOM 1826 N N . LYS B 1 65 ? -16.75 -4.73 -12.898 1 94.69 65 LYS B N 1
ATOM 1827 C CA . LYS B 1 65 ? -16.641 -4.09 -11.586 1 94.69 65 LYS B CA 1
ATOM 1828 C C . LYS B 1 65 ? -15.289 -4.363 -10.945 1 94.69 65 LYS B C 1
ATOM 1830 O O . LYS B 1 65 ? -14.766 -5.473 -11.047 1 94.69 65 LYS B O 1
ATOM 1835 N N . PRO B 1 66 ? -14.766 -3.305 -10.32 1 97.31 66 PRO B N 1
ATOM 1836 C CA . PRO B 1 66 ? -13.5 -3.549 -9.617 1 97.31 66 PRO B CA 1
ATOM 1837 C C . PRO B 1 66 ? -13.633 -4.598 -8.516 1 97.31 66 PRO B C 1
ATOM 1839 O O . PRO B 1 66 ? -14.672 -4.668 -7.844 1 97.31 66 PRO B O 1
ATOM 1842 N N . LEU B 1 67 ? -12.648 -5.398 -8.367 1 97.44 67 LEU B N 1
ATOM 1843 C CA . LEU B 1 67 ? -12.523 -6.41 -7.324 1 97.44 67 LEU B CA 1
ATOM 1844 C C . LEU B 1 67 ? -11.352 -6.102 -6.402 1 97.44 67 LEU B C 1
ATOM 1846 O O . LEU B 1 67 ? -11.305 -5.027 -5.797 1 97.44 67 LEU B O 1
ATOM 1850 N N . HIS B 1 68 ? -10.523 -7.043 -6.18 1 98.25 68 HIS B N 1
ATOM 1851 C CA . HIS B 1 68 ? -9.328 -6.902 -5.363 1 98.25 68 HIS B CA 1
ATOM 1852 C C . HIS B 1 68 ? -8.352 -5.906 -5.977 1 98.25 68 HIS B C 1
ATOM 1854 O O . HIS B 1 68 ? -8.133 -5.91 -7.191 1 98.25 68 HIS B O 1
ATOM 1860 N N . ARG B 1 69 ? -7.859 -5.027 -5.18 1 98.81 69 ARG B N 1
ATOM 1861 C CA . ARG B 1 69 ? -6.816 -4.066 -5.516 1 98.81 69 ARG B CA 1
ATOM 1862 C C . ARG B 1 69 ? -5.699 -4.082 -4.48 1 98.81 69 ARG B C 1
ATOM 1864 O O . ARG B 1 69 ? -5.957 -4.168 -3.279 1 98.81 69 ARG B O 1
ATOM 1871 N N . GLU B 1 70 ? -4.477 -3.984 -4.949 1 98.88 70 GLU B N 1
ATOM 1872 C CA . GLU B 1 70 ? -3.305 -4.031 -4.082 1 98.88 70 GLU B CA 1
ATOM 1873 C C . GLU B 1 70 ? -2.205 -3.105 -4.59 1 98.88 70 GLU B C 1
ATOM 1875 O O . GLU B 1 70 ? -1.92 -3.07 -5.789 1 98.88 70 GLU B O 1
ATOM 1880 N N . LEU B 1 71 ? -1.626 -2.32 -3.674 1 98.88 71 LEU B N 1
ATOM 1881 C CA . LEU B 1 71 ? -0.555 -1.375 -3.969 1 98.88 71 LEU B CA 1
ATOM 1882 C C . LEU B 1 71 ? 0.61 -1.554 -3 1 98.88 71 LEU B C 1
ATOM 1884 O O . LEU B 1 71 ? 0.406 -1.891 -1.832 1 98.88 71 LEU B O 1
ATOM 1888 N N . GLY B 1 72 ? 1.741 -1.229 -3.535 1 98.94 72 GLY B N 1
ATOM 1889 C CA . GLY B 1 72 ? 2.857 -1.277 -2.605 1 98.94 72 GLY B CA 1
ATOM 1890 C C . GLY B 1 72 ? 4.211 -1.229 -3.293 1 98.94 72 GLY B C 1
ATOM 1891 O O . GLY B 1 72 ? 4.383 -0.513 -4.281 1 98.94 72 GLY B O 1
ATOM 1892 N N . PHE B 1 73 ? 5.188 -1.871 -2.646 1 98.94 73 PHE B N 1
ATOM 1893 C CA . PHE B 1 73 ? 6.57 -1.805 -3.098 1 98.94 73 PHE B CA 1
ATOM 1894 C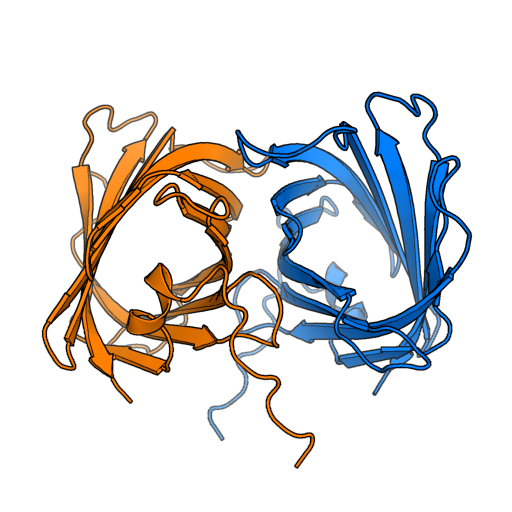 C . PHE B 1 73 ? 7.242 -3.168 -2.982 1 98.94 73 PHE B C 1
ATOM 1896 O O . PHE B 1 73 ? 6.832 -4.004 -2.174 1 98.94 73 PHE B O 1
ATOM 1903 N N . ILE B 1 74 ? 8.227 -3.354 -3.789 1 98.94 74 ILE B N 1
ATOM 1904 C CA . ILE B 1 74 ? 9.133 -4.488 -3.684 1 98.94 74 ILE B CA 1
ATOM 1905 C C . ILE B 1 74 ? 10.547 -3.994 -3.402 1 98.94 74 ILE B C 1
ATOM 1907 O O . ILE B 1 74 ? 11.039 -3.08 -4.07 1 98.94 74 ILE B O 1
ATOM 1911 N N . ARG B 1 75 ? 11.164 -4.574 -2.408 1 98.5 75 ARG B N 1
ATOM 1912 C CA . ARG B 1 75 ? 12.547 -4.27 -2.07 1 98.5 75 ARG B CA 1
ATOM 1913 C C . ARG B 1 75 ? 13.406 -5.531 -2.086 1 98.5 75 ARG B C 1
ATOM 1915 O O . ARG B 1 75 ? 12.883 -6.645 -1.984 1 98.5 75 ARG B O 1
ATOM 1922 N N . ILE B 1 76 ? 14.609 -5.32 -2.32 1 98.12 76 ILE B N 1
ATOM 1923 C CA . ILE B 1 76 ? 15.578 -6.406 -2.236 1 98.12 76 ILE B CA 1
ATOM 1924 C C . ILE B 1 76 ? 16.703 -6.027 -1.27 1 98.12 76 ILE B C 1
ATOM 1926 O O . ILE B 1 76 ? 17.094 -4.863 -1.205 1 98.12 76 ILE B O 1
ATOM 1930 N N . LYS B 1 77 ? 17.078 -6.996 -0.427 1 96.69 77 LYS B N 1
ATOM 1931 C CA . LYS B 1 77 ? 18.281 -6.781 0.388 1 96.69 77 LYS B CA 1
ATOM 1932 C C . LYS B 1 77 ? 19.516 -6.641 -0.484 1 96.69 77 LYS B C 1
ATOM 1934 O O . LYS B 1 77 ? 19.922 -7.594 -1.159 1 96.69 77 LYS B O 1
ATOM 1939 N N . PRO B 1 78 ? 20.062 -5.465 -0.454 1 91.62 78 PRO B N 1
ATOM 1940 C CA . PRO B 1 78 ? 21.172 -5.219 -1.387 1 91.62 78 PRO B CA 1
ATOM 1941 C C . PRO B 1 78 ? 22.25 -6.289 -1.314 1 91.62 78 PRO B C 1
ATOM 1943 O O . PRO B 1 78 ? 22.656 -6.691 -0.22 1 91.62 78 PRO B O 1
ATOM 1946 N N . GLY B 1 79 ? 22.688 -6.719 -2.461 1 92.62 79 GLY B N 1
ATOM 1947 C CA . GLY B 1 79 ? 23.781 -7.68 -2.568 1 92.62 79 GLY B CA 1
ATOM 1948 C C . GLY B 1 79 ? 23.328 -9.109 -2.354 1 92.62 79 GLY B C 1
ATOM 1949 O O . GLY B 1 79 ? 24.156 -10.031 -2.322 1 92.62 79 GLY B O 1
ATOM 1950 N N . THR B 1 80 ? 22.062 -9.305 -2.1 1 97 80 THR B N 1
ATOM 1951 C CA . THR B 1 80 ? 21.531 -10.648 -1.893 1 97 80 THR B CA 1
ATOM 1952 C C . THR B 1 80 ? 20.375 -10.922 -2.85 1 97 80 THR B C 1
ATOM 1954 O O . THR B 1 80 ? 20.125 -10.148 -3.775 1 97 80 THR B O 1
ATOM 1957 N N . ASN B 1 81 ? 19.766 -12.07 -2.672 1 97.69 81 ASN B N 1
ATOM 1958 C CA . ASN B 1 81 ? 18.578 -12.438 -3.43 1 97.69 81 ASN B CA 1
ATOM 1959 C C . ASN B 1 81 ? 17.328 -12.438 -2.551 1 97.69 81 ASN B C 1
ATOM 1961 O O . ASN B 1 81 ? 16.297 -12.977 -2.941 1 97.69 81 ASN B O 1
ATOM 1965 N N . GLU B 1 82 ? 17.469 -11.938 -1.34 1 98.5 82 GLU B N 1
ATOM 1966 C CA . GLU B 1 82 ? 16.344 -11.828 -0.43 1 98.5 82 GLU B CA 1
ATOM 1967 C C . GLU B 1 82 ? 15.445 -10.648 -0.806 1 98.5 82 GLU B C 1
ATOM 1969 O O . GLU B 1 82 ? 15.898 -9.508 -0.859 1 98.5 82 GLU B O 1
ATOM 1974 N N . VAL B 1 83 ? 14.164 -10.953 -1.026 1 98.62 83 VAL B N 1
ATOM 1975 C CA . VAL B 1 83 ? 13.242 -9.945 -1.532 1 98.62 83 VAL B CA 1
ATOM 1976 C C . VAL B 1 83 ? 12.039 -9.828 -0.593 1 98.62 83 VAL B C 1
ATOM 1978 O O . VAL B 1 83 ? 11.742 -10.758 0.162 1 98.62 83 VAL B O 1
ATOM 1981 N N . ALA B 1 84 ? 11.43 -8.648 -0.649 1 98.88 84 ALA B N 1
ATOM 1982 C CA . ALA B 1 84 ? 10.242 -8.398 0.167 1 98.88 84 ALA B CA 1
ATOM 1983 C C . ALA B 1 84 ? 9.156 -7.707 -0.647 1 98.88 84 ALA B C 1
ATOM 1985 O O . ALA B 1 84 ? 9.445 -6.805 -1.439 1 98.88 84 ALA B O 1
ATOM 1986 N N . TRP B 1 85 ? 8.008 -8.227 -0.526 1 98.88 85 TRP B N 1
ATOM 1987 C CA . TRP B 1 85 ? 6.77 -7.664 -1.058 1 98.88 85 TRP B CA 1
ATOM 1988 C C . TRP B 1 85 ? 5.988 -6.938 0.034 1 98.88 85 TRP B C 1
ATOM 1990 O O . TRP B 1 85 ? 5.523 -7.562 0.991 1 98.88 85 TRP B O 1
ATOM 2000 N N . LEU B 1 86 ? 5.883 -5.586 -0.032 1 98.94 86 LEU B N 1
ATOM 2001 C CA . LEU B 1 86 ? 5.102 -4.766 0.889 1 98.94 86 LEU B CA 1
ATOM 2002 C C . LEU B 1 86 ? 3.791 -4.328 0.245 1 98.94 86 LEU B C 1
ATOM 2004 O O . LEU B 1 86 ? 3.795 -3.561 -0.72 1 98.94 86 LEU B O 1
ATOM 2008 N N . GLY B 1 87 ? 2.691 -4.785 0.843 1 98.88 87 GLY B N 1
ATOM 2009 C CA . GLY B 1 87 ? 1.438 -4.535 0.149 1 98.88 87 GLY B CA 1
ATOM 2010 C C . GLY B 1 87 ? 0.341 -4.027 1.064 1 98.88 87 GLY B C 1
ATOM 2011 O O . GLY B 1 87 ? 0.247 -4.441 2.221 1 98.88 87 GLY B O 1
ATOM 2012 N N . ALA B 1 88 ? -0.502 -3.141 0.539 1 98.94 88 ALA B N 1
ATOM 2013 C CA . ALA B 1 88 ? -1.79 -2.744 1.103 1 98.94 88 ALA B CA 1
ATOM 2014 C C . ALA B 1 88 ? -2.941 -3.182 0.201 1 98.94 88 ALA B C 1
ATOM 2016 O O . ALA B 1 88 ? -2.912 -2.949 -1.01 1 98.94 88 ALA B O 1
ATOM 2017 N N . GLN B 1 89 ? -3.912 -3.832 0.785 1 98.81 89 GLN B N 1
ATOM 2018 C CA . GLN B 1 89 ? -5.047 -4.348 0.028 1 98.81 89 GLN B CA 1
ATOM 2019 C C . GLN B 1 89 ? -6.324 -3.582 0.36 1 98.81 89 GLN B C 1
ATOM 2021 O O . GLN B 1 89 ? -6.574 -3.256 1.521 1 98.81 89 GLN B O 1
ATOM 2026 N N . ASN B 1 90 ? -7.133 -3.404 -0.67 1 98.44 90 ASN B N 1
ATOM 2027 C CA . ASN B 1 90 ? -8.375 -2.66 -0.496 1 98.44 90 ASN B CA 1
ATOM 2028 C C . ASN B 1 90 ? -9.344 -3.398 0.423 1 98.44 90 ASN B C 1
ATOM 2030 O O . ASN B 1 90 ? -10.281 -2.797 0.956 1 98.44 90 ASN B O 1
ATOM 2034 N N . LEU B 1 91 ? -9.078 -4.684 0.665 1 96.38 91 LEU B N 1
ATOM 2035 C CA . LEU B 1 91 ? -9.984 -5.508 1.466 1 96.38 91 LEU B CA 1
ATOM 2036 C C . LEU B 1 91 ? -9.672 -5.359 2.953 1 96.38 91 LEU B C 1
ATOM 2038 O O . LEU B 1 91 ? -10.336 -5.977 3.791 1 96.38 91 LEU B O 1
ATOM 2042 N N . GLY B 1 92 ? -8.68 -4.582 3.264 1 97.56 92 GLY B N 1
ATOM 2043 C CA . GLY B 1 92 ? -8.469 -4.297 4.676 1 97.56 92 GLY B CA 1
ATOM 2044 C C . GLY B 1 92 ? -7.242 -4.977 5.25 1 97.56 92 GLY B C 1
ATOM 2045 O O . GLY B 1 92 ? -7.145 -5.168 6.461 1 97.56 92 GLY B O 1
ATOM 2046 N N . LEU B 1 93 ? -6.285 -5.34 4.402 1 98.25 93 LEU B N 1
ATOM 2047 C CA . LEU B 1 93 ? -5.078 -6.035 4.844 1 98.25 93 LEU B CA 1
ATOM 2048 C C . LEU B 1 93 ? -3.83 -5.258 4.441 1 98.25 93 LEU B C 1
ATOM 2050 O O . LEU B 1 93 ? -3.797 -4.637 3.377 1 98.25 93 LEU B O 1
ATOM 2054 N N . VAL B 1 94 ? -2.857 -5.301 5.328 1 98.81 94 VAL B N 1
ATOM 2055 C CA . VAL B 1 94 ? -1.486 -5.012 4.922 1 98.81 94 VAL B CA 1
ATOM 2056 C C . VAL B 1 94 ? -0.611 -6.242 5.141 1 98.81 94 VAL B C 1
ATOM 2058 O O . VAL B 1 94 ? -0.902 -7.074 6 1 98.81 94 VAL B O 1
ATOM 2061 N N . GLU B 1 95 ? 0.431 -6.332 4.363 1 98.88 95 GLU B N 1
ATOM 2062 C CA . GLU B 1 95 ? 1.266 -7.523 4.512 1 98.88 95 GLU B CA 1
ATOM 2063 C C . GLU B 1 95 ? 2.703 -7.242 4.082 1 98.88 95 GLU B C 1
ATOM 2065 O O . GLU B 1 95 ? 2.951 -6.348 3.271 1 98.88 95 GLU B O 1
ATOM 2070 N N . ILE B 1 96 ? 3.576 -7.922 4.707 1 98.94 96 ILE B N 1
ATOM 2071 C CA . ILE B 1 96 ? 4.926 -8.102 4.18 1 98.94 96 ILE B CA 1
ATOM 2072 C C . ILE B 1 96 ? 5.172 -9.586 3.891 1 98.94 96 ILE B C 1
ATOM 2074 O O . ILE B 1 96 ? 5.047 -10.43 4.785 1 98.94 96 ILE B O 1
ATOM 2078 N N . GLU B 1 97 ? 5.414 -9.875 2.658 1 98.94 97 GLU B N 1
ATOM 2079 C CA . GLU B 1 97 ? 5.926 -11.18 2.254 1 98.94 97 GLU B CA 1
ATOM 2080 C C . GLU B 1 97 ? 7.422 -11.125 1.959 1 98.94 97 GLU B C 1
ATOM 2082 O O . GLU B 1 97 ? 7.906 -10.156 1.358 1 98.94 97 GLU B O 1
ATOM 2087 N N . GLU B 1 98 ? 8.109 -12.133 2.373 1 98.88 98 GLU B N 1
ATOM 2088 C CA . GLU B 1 98 ? 9.547 -12.203 2.104 1 98.88 98 GLU B CA 1
ATOM 2089 C C . GLU B 1 98 ? 9.93 -13.555 1.509 1 98.88 98 GLU B C 1
ATOM 2091 O O . GLU B 1 98 ? 9.234 -14.555 1.722 1 98.88 98 GLU B O 1
ATOM 2096 N N . GLY B 1 99 ? 10.953 -13.555 0.775 1 98.81 99 GLY B N 1
ATOM 2097 C CA . GLY B 1 99 ? 11.461 -14.758 0.139 1 98.81 99 GLY B CA 1
ATOM 2098 C C . GLY B 1 99 ? 12.672 -14.508 -0.736 1 98.81 99 GLY B C 1
ATOM 2099 O O . GLY B 1 99 ? 13.547 -13.719 -0.375 1 98.81 99 GLY B O 1
ATOM 2100 N N . MET B 1 100 ? 12.695 -15.25 -1.843 1 98.75 100 MET B N 1
ATOM 2101 C CA . MET B 1 100 ? 13.891 -15.234 -2.676 1 98.75 100 MET B CA 1
ATOM 2102 C C . MET B 1 100 ? 13.539 -15 -4.141 1 98.75 100 MET B C 1
ATOM 2104 O O . MET B 1 100 ? 12.461 -15.391 -4.59 1 98.75 100 MET B O 1
ATOM 2108 N N . VAL B 1 101 ? 14.43 -14.391 -4.809 1 98.75 101 VAL B N 1
ATOM 2109 C CA . VAL B 1 101 ? 14.367 -14.297 -6.266 1 98.75 101 VAL B CA 1
ATOM 2110 C C . VAL B 1 101 ? 15.523 -15.078 -6.883 1 98.75 101 VAL B C 1
ATOM 2112 O O . VAL B 1 101 ? 16.672 -14.961 -6.434 1 98.75 101 VAL B O 1
ATOM 2115 N N . THR B 1 102 ? 15.289 -15.914 -7.766 1 98.12 102 THR B N 1
ATOM 2116 C CA . THR B 1 102 ? 16.25 -16.703 -8.539 1 98.12 102 THR B CA 1
ATOM 2117 C C . THR B 1 102 ? 15.898 -16.672 -10.023 1 98.12 102 THR B C 1
ATOM 2119 O O . THR B 1 102 ? 14.867 -17.203 -10.43 1 98.12 102 THR B O 1
ATOM 2122 N N . GLY B 1 103 ? 16.875 -16.078 -10.812 1 97.75 103 GLY B N 1
ATOM 2123 C CA . GLY B 1 103 ? 16.5 -15.852 -12.195 1 97.75 103 GLY B CA 1
ATOM 2124 C C . GLY B 1 103 ? 15.273 -14.969 -12.344 1 97.75 103 GLY B C 1
ATOM 2125 O O . GLY B 1 103 ? 15.234 -13.852 -11.82 1 97.75 103 GLY B O 1
ATOM 2126 N N . LYS B 1 104 ? 14.312 -15.484 -13.102 1 98.62 104 LYS B N 1
ATOM 2127 C CA . LYS B 1 104 ? 13.078 -14.727 -13.305 1 98.62 104 LYS B CA 1
ATOM 2128 C C . LYS B 1 104 ? 11.914 -15.367 -12.547 1 98.62 104 LYS B C 1
ATOM 2130 O O . LYS B 1 104 ? 10.836 -15.555 -13.102 1 98.62 104 LYS B O 1
ATOM 2135 N N . THR B 1 105 ? 12.227 -15.812 -11.375 1 98.81 105 THR B N 1
ATOM 2136 C CA . THR B 1 105 ? 11.242 -16.375 -10.461 1 98.81 105 THR B CA 1
ATOM 2137 C C . THR B 1 105 ? 11.398 -15.789 -9.062 1 98.81 105 THR B C 1
ATOM 2139 O O . THR B 1 105 ? 12.516 -15.617 -8.578 1 98.81 105 THR B O 1
ATOM 2142 N N . MET B 1 106 ? 10.258 -15.469 -8.453 1 98.81 106 MET B N 1
ATOM 2143 C CA . MET B 1 106 ? 10.227 -14.938 -7.094 1 98.81 106 MET B CA 1
ATOM 2144 C C . MET B 1 106 ? 9.219 -15.703 -6.234 1 98.81 106 MET B C 1
ATOM 2146 O O . MET B 1 106 ? 8.055 -15.844 -6.613 1 98.81 106 MET B O 1
ATOM 2150 N N . HIS B 1 107 ? 9.672 -16.266 -5.113 1 98.88 107 HIS B N 1
ATOM 2151 C CA . HIS B 1 107 ? 8.836 -16.984 -4.156 1 98.88 107 HIS B CA 1
ATOM 2152 C C . HIS B 1 107 ? 8.766 -16.234 -2.824 1 98.88 107 HIS B C 1
ATOM 2154 O O . HIS B 1 107 ? 9.797 -15.953 -2.213 1 98.88 107 HIS B O 1
ATOM 2160 N N . LEU B 1 108 ? 7.562 -15.992 -2.365 1 98.94 108 LEU B N 1
ATOM 2161 C CA . LEU B 1 108 ? 7.367 -15.141 -1.195 1 98.94 108 LEU B CA 1
ATOM 2162 C C . LEU B 1 108 ? 6.398 -15.781 -0.21 1 98.94 108 LEU B C 1
ATOM 2164 O O . LEU B 1 108 ? 5.469 -16.484 -0.616 1 98.94 108 LEU B O 1
ATOM 2168 N N . GLU B 1 109 ? 6.625 -15.484 1.046 1 98.81 109 GLU B N 1
ATOM 2169 C CA . GLU B 1 109 ? 5.742 -15.906 2.127 1 98.81 109 GLU B CA 1
ATOM 2170 C C . GLU B 1 109 ? 5.52 -14.781 3.133 1 98.81 109 GLU B C 1
ATOM 2172 O O . GLU B 1 109 ? 6.465 -14.078 3.502 1 98.81 109 GLU B O 1
ATOM 2177 N N . SER B 1 110 ? 4.277 -14.703 3.59 1 98.75 110 SER B N 1
ATOM 2178 C CA . SER B 1 110 ? 3.963 -13.617 4.516 1 98.75 110 SER B CA 1
ATOM 2179 C C . SER B 1 110 ? 4.613 -13.844 5.875 1 98.75 110 SER B C 1
ATOM 2181 O O . SER B 1 110 ? 4.602 -14.961 6.398 1 98.75 110 SER B O 1
ATOM 2183 N N . HIS B 1 111 ? 5.254 -12.867 6.363 1 96.94 111 HIS B N 1
ATOM 2184 C CA . HIS B 1 111 ? 5.648 -12.906 7.766 1 96.94 111 HIS B CA 1
ATOM 2185 C C . HIS B 1 111 ? 4.812 -11.945 8.602 1 96.94 111 HIS B C 1
ATOM 2187 O O . HIS B 1 111 ? 4.637 -12.156 9.805 1 96.94 111 HIS B O 1
ATOM 2193 N N . THR B 1 112 ? 4.395 -10.898 8.039 1 98.06 112 THR B N 1
ATOM 2194 C CA . THR B 1 112 ? 3.5 -9.945 8.688 1 98.06 112 THR B CA 1
ATOM 2195 C C . THR B 1 112 ? 2.162 -9.875 7.953 1 98.06 112 THR B C 1
ATOM 2197 O O . THR B 1 112 ? 2.123 -9.773 6.727 1 98.06 112 THR B O 1
ATOM 2200 N N . ILE B 1 113 ? 1.144 -10.039 8.633 1 98.38 113 ILE B N 1
ATOM 2201 C CA . ILE B 1 113 ? -0.199 -9.75 8.141 1 98.38 113 ILE B CA 1
ATOM 2202 C C . ILE B 1 113 ? -0.937 -8.875 9.156 1 98.38 113 ILE B C 1
ATOM 2204 O O . ILE B 1 113 ? -1.087 -9.25 10.32 1 98.38 113 ILE B O 1
ATOM 2208 N N . GLY B 1 114 ? -1.215 -7.676 8.758 1 98.31 114 GLY B N 1
ATOM 2209 C CA . GLY B 1 114 ? -2.059 -6.793 9.547 1 98.31 114 GLY B CA 1
ATOM 2210 C C . GLY B 1 114 ? -3.467 -6.664 9 1 98.31 114 GLY B C 1
ATOM 2211 O O . GLY B 1 114 ? -3.664 -6.625 7.781 1 98.31 114 GLY B O 1
ATOM 2212 N N . ARG B 1 115 ? -4.441 -6.598 9.891 1 97.94 115 ARG B N 1
ATOM 2213 C CA . ARG B 1 115 ? -5.84 -6.492 9.477 1 97.94 115 ARG B CA 1
ATOM 2214 C C . ARG B 1 115 ? -6.578 -5.449 10.305 1 97.94 115 ARG B C 1
ATOM 2216 O O . ARG B 1 115 ? -6.156 -5.121 11.414 1 97.94 115 ARG B O 1
ATOM 2223 N N . LEU B 1 116 ? -7.645 -4.965 9.703 1 97.88 116 LEU B N 1
ATOM 2224 C CA . LEU B 1 116 ? -8.516 -4.062 10.445 1 97.88 116 LEU B CA 1
ATOM 2225 C C . LEU B 1 116 ? -9.008 -4.727 11.727 1 97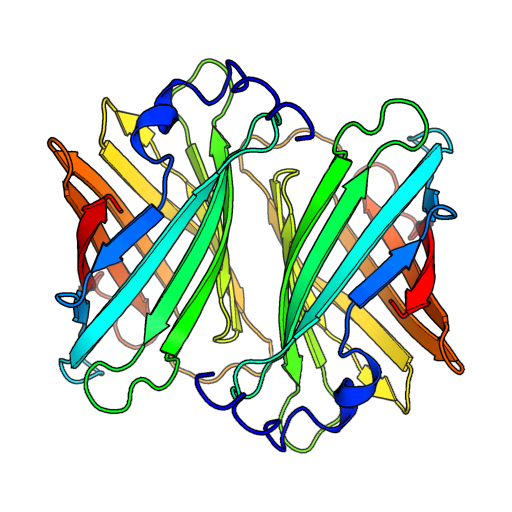.88 116 LEU B C 1
ATOM 2227 O O . LEU B 1 116 ? -9.328 -5.918 11.734 1 97.88 116 LEU B O 1
ATOM 2231 N N . THR B 1 117 ? -9.07 -3.922 12.797 1 96.25 117 THR B N 1
ATOM 2232 C CA . THR B 1 117 ? -9.586 -4.461 14.055 1 96.25 117 THR B CA 1
ATOM 2233 C C . THR B 1 117 ? -11.055 -4.848 13.922 1 96.25 117 THR B C 1
ATOM 2235 O O . THR B 1 117 ? -11.555 -5.676 14.68 1 96.25 117 THR B O 1
ATOM 2238 N N . PHE B 1 118 ? -11.742 -4.242 12.898 1 93.69 118 PHE B N 1
ATOM 2239 C CA . PHE B 1 118 ? -13.164 -4.531 12.711 1 93.69 118 PHE B CA 1
ATOM 2240 C C . PHE B 1 118 ? -13.375 -5.457 11.523 1 93.69 118 PHE B C 1
ATOM 2242 O O . PHE B 1 118 ? -14.461 -5.496 10.945 1 93.69 118 PHE B O 1
ATOM 2249 N N . ALA B 1 119 ? -12.312 -6.141 11.094 1 91.56 119 ALA B N 1
ATOM 2250 C CA . ALA B 1 119 ? -12.398 -7.074 9.977 1 91.56 119 ALA B CA 1
ATOM 2251 C C . ALA B 1 119 ? -13.289 -8.266 10.32 1 91.56 119 ALA B C 1
ATOM 2253 O O . ALA B 1 119 ? -13.344 -8.688 11.477 1 91.56 119 ALA B O 1
ATOM 2254 N N . ARG B 1 120 ? -13.852 -8.797 9.32 1 88.56 120 ARG B N 1
ATOM 2255 C CA . ARG B 1 120 ? -14.719 -9.945 9.508 1 88.56 120 ARG B CA 1
ATOM 2256 C C . ARG B 1 120 ? -13.945 -11.25 9.352 1 88.56 120 ARG B C 1
ATOM 2258 O O . ARG B 1 120 ? -12.93 -11.297 8.656 1 88.56 120 ARG B O 1
ATOM 2265 N N . GLU B 1 121 ? -14.461 -12.242 9.977 1 91.38 121 GLU B N 1
ATOM 2266 C CA . GLU B 1 121 ? -13.945 -13.602 9.797 1 91.38 121 GLU B CA 1
ATOM 2267 C C . GLU B 1 121 ? -14.445 -14.203 8.492 1 91.38 121 GLU B C 1
ATOM 2269 O O . GLU B 1 121 ? -15.477 -13.789 7.961 1 91.38 121 GLU B O 1
ATOM 2274 N N . PRO B 1 122 ? -13.734 -15.148 7.902 1 94.31 122 PRO B N 1
ATOM 2275 C CA . PRO B 1 122 ? -12.453 -15.695 8.375 1 94.31 122 PRO B CA 1
ATOM 2276 C C . PRO B 1 122 ? -11.281 -14.75 8.109 1 94.31 122 PRO B C 1
ATOM 2278 O O . PRO B 1 122 ? -11.32 -13.961 7.16 1 94.31 122 PRO B O 1
ATOM 2281 N N . ILE B 1 123 ? -10.258 -14.906 8.961 1 94.19 123 ILE B N 1
ATOM 2282 C CA . ILE B 1 123 ? -9.094 -14.047 8.812 1 94.19 123 ILE B CA 1
ATOM 2283 C C . ILE B 1 123 ? -8 -14.781 8.039 1 94.19 123 ILE B C 1
ATOM 2285 O O . ILE B 1 123 ? -7.797 -15.977 8.227 1 94.19 123 ILE B O 1
ATOM 2289 N N . THR B 1 124 ? -7.391 -14.086 7.133 1 96.69 124 THR B N 1
ATOM 2290 C CA . THR B 1 124 ? -6.211 -14.609 6.449 1 96.69 124 THR B CA 1
ATOM 2291 C C . THR B 1 124 ? -5.055 -14.789 7.426 1 96.69 124 THR B C 1
ATOM 2293 O O . THR B 1 124 ? -4.719 -13.867 8.172 1 96.69 124 THR B O 1
ATOM 2296 N N . LYS B 1 125 ? -4.418 -15.922 7.422 1 97.5 125 LYS B N 1
ATOM 2297 C CA . LYS B 1 125 ? -3.354 -16.219 8.375 1 97.5 125 LYS B CA 1
ATOM 2298 C C . LYS B 1 125 ? -1.993 -16.266 7.691 1 97.5 125 LYS B C 1
ATOM 2300 O O . LYS B 1 125 ? -0.968 -15.977 8.312 1 97.5 125 LYS B O 1
ATOM 2305 N N . LYS B 1 126 ? -2.027 -16.688 6.516 1 98.44 126 LYS B N 1
ATOM 2306 C CA . LYS B 1 126 ? -0.786 -16.828 5.762 1 98.44 126 LYS B CA 1
ATOM 2307 C C . LYS B 1 126 ? -1.025 -16.625 4.266 1 98.44 126 LYS B C 1
ATOM 2309 O O . LYS B 1 126 ? -2.064 -17.031 3.74 1 98.44 126 LYS B O 1
ATOM 2314 N N . ILE B 1 127 ? -0.134 -16.062 3.586 1 98.75 127 ILE B N 1
ATOM 2315 C CA . ILE B 1 127 ? -0.138 -15.867 2.139 1 98.75 127 ILE B CA 1
ATOM 2316 C C . ILE B 1 127 ? 1.202 -16.312 1.558 1 98.75 127 ILE B C 1
ATOM 2318 O O . ILE B 1 127 ? 2.26 -15.992 2.102 1 98.75 127 ILE B O 1
ATOM 2322 N N . VAL B 1 128 ? 1.161 -17.062 0.566 1 98.88 128 VAL B N 1
ATOM 2323 C CA . VAL B 1 128 ? 2.332 -17.469 -0.209 1 98.88 128 VAL B CA 1
ATOM 2324 C C . VAL B 1 128 ? 2.131 -17.094 -1.677 1 98.88 128 VAL B C 1
ATOM 2326 O O . VAL B 1 128 ? 1.093 -17.406 -2.266 1 98.88 128 VAL B O 1
ATOM 2329 N N . ARG B 1 129 ? 3.074 -16.453 -2.236 1 98.75 129 ARG B N 1
ATOM 2330 C CA . ARG B 1 129 ? 2.973 -15.945 -3.602 1 98.75 129 ARG B CA 1
ATOM 2331 C C . ARG B 1 129 ? 4.191 -16.344 -4.426 1 98.75 129 ARG B C 1
ATOM 2333 O O . ARG B 1 129 ? 5.324 -16.297 -3.934 1 98.75 129 ARG B O 1
ATOM 2340 N N . LYS B 1 130 ? 3.938 -16.688 -5.645 1 98.88 130 LYS B N 1
ATOM 2341 C CA . LYS B 1 130 ? 5.012 -16.969 -6.59 1 98.88 130 LYS B CA 1
ATOM 2342 C C . LYS B 1 130 ? 4.809 -16.219 -7.898 1 98.88 130 LYS B C 1
ATOM 2344 O O . LYS B 1 130 ? 3.707 -16.219 -8.453 1 98.88 130 LYS B O 1
ATOM 2349 N N . PHE B 1 131 ? 5.824 -15.578 -8.398 1 98.94 131 PHE B N 1
ATOM 2350 C CA . PHE B 1 131 ? 5.891 -14.984 -9.734 1 98.94 131 PHE B CA 1
ATOM 2351 C C . PHE B 1 131 ? 6.938 -15.695 -10.586 1 98.94 131 PHE B C 1
ATOM 2353 O O . PHE B 1 131 ? 8.008 -16.047 -10.094 1 98.94 131 PHE B O 1
ATOM 2360 N N . SER B 1 132 ? 6.656 -15.812 -11.766 1 98.88 132 SER B N 1
ATOM 2361 C CA . SER B 1 132 ? 7.641 -16.312 -12.719 1 98.88 132 SER B CA 1
ATOM 2362 C C . SER B 1 132 ? 7.402 -15.742 -14.109 1 98.88 132 SER B C 1
ATOM 2364 O O . SER B 1 132 ? 6.254 -15.531 -14.516 1 98.88 132 SER B O 1
ATOM 2366 N N . ARG B 1 133 ? 8.492 -15.547 -14.828 1 98.62 133 ARG B N 1
ATOM 2367 C CA . ARG B 1 133 ? 8.367 -14.984 -16.172 1 98.62 133 ARG B CA 1
ATOM 2368 C C . ARG B 1 133 ? 9.062 -15.875 -17.188 1 98.62 133 ARG B C 1
ATOM 2370 O O . ARG B 1 133 ? 10.188 -16.328 -16.969 1 98.62 133 ARG B O 1
ATOM 2377 N N . VAL B 1 134 ? 8.391 -16.156 -18.266 1 96.31 134 VAL B N 1
ATOM 2378 C CA . VAL B 1 134 ? 8.945 -16.797 -19.453 1 96.31 134 VAL B CA 1
ATOM 2379 C C . VAL B 1 134 ? 8.594 -15.992 -20.703 1 96.31 134 VAL B C 1
ATOM 2381 O O . VAL B 1 134 ? 7.426 -15.898 -21.078 1 96.31 134 VAL B O 1
ATOM 2384 N N . GLY B 1 135 ? 9.664 -15.43 -21.328 1 94.88 135 GLY B N 1
ATOM 2385 C CA . GLY B 1 135 ? 9.398 -14.531 -22.453 1 94.88 135 GLY B CA 1
ATOM 2386 C C . GLY B 1 135 ? 8.555 -13.328 -22.062 1 94.88 135 GLY B C 1
ATOM 2387 O O . GLY B 1 135 ? 8.898 -12.609 -21.109 1 94.88 135 GLY B O 1
ATOM 2388 N N . ASP B 1 136 ? 7.422 -13.188 -22.734 1 95.62 136 ASP B N 1
ATOM 2389 C CA . ASP B 1 136 ? 6.566 -12.031 -22.484 1 95.62 136 ASP B CA 1
ATOM 2390 C C . ASP B 1 136 ? 5.371 -12.414 -21.625 1 95.62 136 ASP B C 1
ATOM 2392 O O . ASP B 1 136 ? 4.375 -11.688 -21.578 1 95.62 136 ASP B O 1
ATOM 2396 N N . THR B 1 137 ? 5.52 -13.555 -21 1 98.25 137 THR B N 1
ATOM 2397 C CA . THR B 1 137 ? 4.449 -14.023 -20.125 1 98.25 137 THR B CA 1
ATOM 2398 C C . THR B 1 137 ? 4.883 -14 -18.672 1 98.25 137 THR B C 1
ATOM 2400 O O . THR B 1 137 ? 5.961 -14.492 -18.328 1 98.25 137 THR B O 1
ATOM 2403 N N . LEU B 1 138 ? 4.074 -13.375 -17.828 1 98.88 138 LEU B N 1
ATOM 2404 C CA . LEU B 1 138 ? 4.266 -13.367 -16.375 1 98.88 138 LEU B CA 1
ATOM 2405 C C . LEU B 1 138 ? 3.188 -14.195 -15.688 1 98.88 138 LEU B C 1
ATOM 2407 O O . LEU B 1 138 ? 1.997 -14.023 -15.961 1 98.88 138 LEU B O 1
ATOM 2411 N N . GLU B 1 139 ? 3.578 -15.07 -14.828 1 98.81 139 GLU B N 1
ATOM 2412 C CA . GLU B 1 139 ? 2.631 -15.906 -14.094 1 98.81 139 GLU B CA 1
ATOM 2413 C C . GLU B 1 139 ? 2.66 -15.594 -12.602 1 98.81 139 GLU B C 1
ATOM 2415 O O . GLU B 1 139 ? 3.729 -15.375 -12.031 1 98.81 139 GLU B O 1
ATOM 2420 N N . GLN B 1 140 ? 1.519 -15.609 -12.039 1 98.94 140 GLN B N 1
ATOM 2421 C CA . GLN B 1 140 ? 1.385 -15.469 -10.594 1 98.94 140 GLN B CA 1
ATOM 2422 C C . GLN B 1 140 ? 0.467 -16.547 -10.016 1 98.94 140 GLN B C 1
ATOM 2424 O O . GLN B 1 140 ? -0.59 -16.828 -10.586 1 98.94 140 GLN B O 1
ATOM 2429 N N . THR B 1 141 ? 0.893 -17.141 -8.953 1 98.88 141 THR B N 1
ATOM 2430 C CA . THR B 1 141 ? 0.049 -18 -8.133 1 98.88 141 THR B CA 1
ATOM 2431 C C . THR B 1 141 ? 0.045 -17.531 -6.684 1 98.88 141 THR B C 1
ATOM 2433 O O . THR B 1 141 ? 1.084 -17.141 -6.152 1 98.88 141 THR B O 1
ATOM 2436 N N . VAL B 1 142 ? -1.099 -17.609 -6.074 1 98.88 142 VAL B N 1
ATOM 2437 C CA . VAL B 1 142 ? -1.242 -17.219 -4.676 1 98.88 142 VAL B CA 1
ATOM 2438 C C . VAL B 1 142 ? -1.919 -18.328 -3.889 1 98.88 142 VAL B C 1
ATOM 2440 O O . VAL B 1 142 ? -2.982 -18.828 -4.277 1 98.88 142 VAL B O 1
ATOM 2443 N N . TYR B 1 143 ? -1.271 -18.75 -2.838 1 98.75 143 TYR B N 1
ATOM 2444 C CA . TYR B 1 143 ? -1.847 -19.656 -1.841 1 98.75 143 TYR B CA 1
ATOM 2445 C C . TYR B 1 143 ? -2.143 -18.906 -0.544 1 98.75 143 TYR B C 1
ATOM 2447 O O . TYR B 1 143 ? -1.486 -17.906 -0.23 1 98.75 143 TYR B O 1
ATOM 2455 N N . MET B 1 144 ? -3.148 -19.375 0.15 1 98.31 144 MET B N 1
ATOM 2456 C CA . MET B 1 144 ? -3.41 -18.766 1.452 1 98.31 144 MET B CA 1
ATOM 2457 C C . MET B 1 144 ? -3.996 -19.797 2.42 1 98.31 144 MET B C 1
ATOM 2459 O O . MET B 1 144 ? -4.383 -20.891 2.012 1 98.31 144 MET B O 1
ATOM 2463 N N . ARG B 1 145 ? -3.84 -19.484 3.645 1 97.44 145 ARG B N 1
ATOM 2464 C CA . ARG B 1 145 ? -4.531 -20.141 4.75 1 97.44 145 ARG B CA 1
ATOM 2465 C C . ARG B 1 145 ? -5.336 -19.125 5.566 1 97.44 145 ARG B C 1
ATOM 2467 O O . ARG B 1 145 ? -4.922 -17.984 5.727 1 97.44 145 ARG B O 1
ATOM 2474 N N . THR B 1 146 ? -6.484 -19.578 5.973 1 97.06 146 THR B N 1
ATOM 2475 C CA . THR B 1 146 ? -7.328 -18.75 6.828 1 97.06 146 THR B CA 1
ATOM 2476 C C . THR B 1 146 ? -7.613 -19.453 8.156 1 97.06 146 THR B C 1
ATOM 2478 O O . THR B 1 146 ? -7.168 -20.578 8.367 1 97.06 146 THR B O 1
ATOM 2481 N N . SER B 1 147 ? -8.328 -18.734 9.031 1 96.25 147 SER B N 1
ATOM 2482 C CA . SER B 1 147 ? -8.664 -19.281 10.344 1 96.25 147 SER B CA 1
ATOM 2483 C C . SER B 1 147 ? -9.57 -20.5 10.211 1 96.25 147 SER B C 1
ATOM 2485 O O . SER B 1 147 ? -9.57 -21.375 11.086 1 96.25 147 SER B O 1
ATOM 2487 N N . ASN B 1 148 ? -10.312 -20.656 9.047 1 95.56 148 ASN B N 1
ATOM 2488 C CA . ASN B 1 148 ? -11.227 -21.781 8.906 1 95.56 148 ASN B CA 1
ATOM 2489 C C . ASN B 1 148 ? -10.742 -22.75 7.836 1 95.56 148 ASN B C 1
ATOM 2491 O O . ASN B 1 148 ? -11.398 -23.766 7.559 1 95.56 148 ASN B O 1
ATOM 2495 N N . THR B 1 149 ? -9.727 -22.406 7.152 1 95.94 149 THR B N 1
ATOM 2496 C CA . THR B 1 149 ? -9.016 -23.266 6.219 1 95.94 149 THR B CA 1
ATOM 2497 C C . THR B 1 149 ? -7.531 -23.328 6.551 1 95.94 149 THR B C 1
ATOM 2499 O O . THR B 1 149 ? -6.742 -22.531 6.039 1 95.94 149 THR B O 1
ATOM 2502 N N . GLU B 1 150 ? -7.133 -24.312 7.344 1 94.56 150 GLU B N 1
ATOM 2503 C CA . GLU B 1 150 ? -5.812 -24.344 7.965 1 94.56 150 GLU B CA 1
ATOM 2504 C C . GLU B 1 150 ? -4.746 -24.828 6.984 1 94.56 150 GLU B C 1
ATOM 2506 O O . GLU B 1 150 ? -3.561 -24.531 7.156 1 94.56 150 GLU B O 1
ATOM 2511 N N . GLU B 1 151 ? -5.215 -25.562 5.988 1 96.81 151 GLU B N 1
ATOM 2512 C CA . GLU B 1 151 ? -4.27 -26.031 4.977 1 96.81 151 GLU B CA 1
ATOM 2513 C C . GLU B 1 151 ? -3.957 -24.922 3.967 1 96.81 151 GLU B C 1
ATOM 2515 O O . GLU B 1 151 ? -4.852 -24.188 3.547 1 96.81 151 GLU B O 1
ATOM 2520 N N . MET B 1 152 ? -2.689 -24.781 3.75 1 98.06 152 MET B N 1
ATOM 2521 C CA . MET B 1 152 ? -2.34 -23.875 2.654 1 98.06 152 MET B CA 1
ATOM 2522 C C . MET B 1 152 ? -3.023 -24.312 1.36 1 98.06 152 MET B C 1
ATOM 2524 O O . MET B 1 152 ? -2.828 -25.438 0.894 1 98.06 152 MET B O 1
ATOM 2528 N N . THR B 1 153 ? -3.809 -23.422 0.736 1 98.31 153 THR B N 1
ATOM 2529 C CA . THR B 1 153 ? -4.664 -23.766 -0.396 1 98.31 153 THR B CA 1
ATOM 2530 C C . THR B 1 153 ? -4.531 -22.719 -1.505 1 98.31 153 THR B C 1
ATOM 2532 O O . THR B 1 153 ? -4.492 -21.516 -1.235 1 98.31 153 THR B O 1
ATOM 2535 N N . LYS B 1 154 ? -4.457 -23.266 -2.707 1 98.25 154 LYS B N 1
ATOM 2536 C CA . LYS B 1 154 ? -4.367 -22.344 -3.836 1 98.25 154 LYS B CA 1
ATOM 2537 C C . LYS B 1 154 ? -5.594 -21.438 -3.904 1 98.25 154 LYS B C 1
ATOM 2539 O O . LYS B 1 154 ? -6.73 -21.906 -3.824 1 98.25 154 LYS B O 1
ATOM 2544 N N . HIS B 1 155 ? -5.387 -20.172 -4.09 1 98.31 155 HIS B N 1
ATOM 2545 C CA . HIS B 1 155 ? -6.465 -19.188 -4.129 1 98.31 155 HIS B CA 1
ATOM 2546 C C . HIS B 1 155 ? -6.531 -18.5 -5.484 1 98.31 155 HIS B C 1
ATOM 2548 O O . HIS B 1 155 ? -7.621 -18.219 -5.988 1 98.31 155 HIS B O 1
ATOM 2554 N N . LEU B 1 156 ? -5.43 -18.188 -6.078 1 98.69 156 LEU B N 1
ATOM 2555 C CA . LEU B 1 156 ? -5.391 -17.484 -7.352 1 98.69 156 LEU B CA 1
ATOM 2556 C C . LEU B 1 156 ? -4.328 -18.078 -8.273 1 98.69 156 LEU B C 1
ATOM 2558 O O . LEU B 1 156 ? -3.262 -18.484 -7.812 1 98.69 156 LEU B O 1
ATOM 2562 N N . GLN B 1 157 ? -4.598 -18.031 -9.508 1 98.75 157 GLN B N 1
ATOM 2563 C CA . GLN B 1 157 ? -3.652 -18.297 -10.586 1 98.75 157 GLN B CA 1
ATOM 2564 C C . GLN B 1 157 ? -3.947 -17.438 -11.805 1 98.75 157 GLN B C 1
ATOM 2566 O O . GLN B 1 157 ? -5.094 -17.359 -12.258 1 98.75 157 GLN B O 1
ATOM 2571 N N . ILE B 1 158 ? -2.941 -16.844 -12.352 1 98.75 158 IL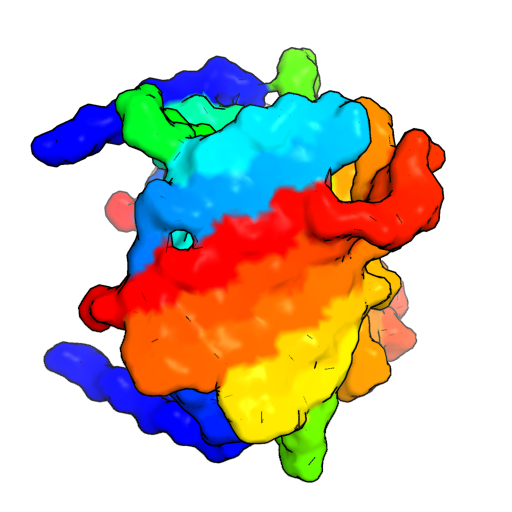E B N 1
ATOM 2572 C CA . ILE B 1 158 ? -3.166 -15.961 -13.484 1 98.75 158 ILE B CA 1
ATOM 2573 C C . ILE B 1 158 ? -1.891 -15.867 -14.32 1 98.75 158 ILE B C 1
ATOM 2575 O O . ILE B 1 158 ? -0.783 -15.922 -13.781 1 98.75 158 ILE B O 1
ATOM 2579 N N . SER B 1 159 ? -2.023 -15.734 -15.609 1 98.81 159 SER B N 1
ATOM 2580 C CA . SER B 1 159 ? -0.947 -15.531 -16.578 1 98.81 159 SER B CA 1
ATOM 2581 C C . SER B 1 159 ? -1.135 -14.234 -17.344 1 98.81 159 SER B C 1
ATOM 2583 O O . SER B 1 159 ? -2.125 -14.07 -18.062 1 98.81 159 SER B O 1
ATOM 2585 N N . TYR B 1 160 ? -0.161 -13.391 -17.203 1 98.81 160 TYR B N 1
ATOM 2586 C CA . TYR B 1 160 ? -0.251 -12.07 -17.812 1 98.81 160 TYR B CA 1
ATOM 2587 C C . TYR B 1 160 ? 0.543 -12.016 -19.125 1 98.81 160 TYR B C 1
ATOM 2589 O O . TYR B 1 160 ? 1.53 -12.734 -19.281 1 98.81 160 TYR B O 1
ATOM 2597 N N . GLN B 1 161 ? 0.116 -11.094 -19.938 1 98.62 161 GLN B N 1
ATOM 2598 C CA . GLN B 1 161 ? 0.9 -10.68 -21.094 1 98.62 161 GLN B CA 1
ATOM 2599 C C . GLN B 1 161 ? 1.414 -9.25 -20.922 1 98.62 161 GLN B C 1
ATOM 2601 O O . GLN B 1 161 ? 0.708 -8.391 -20.391 1 98.62 161 GLN B O 1
ATOM 2606 N N . LYS B 1 162 ? 2.602 -9.055 -21.391 1 97 162 LYS B N 1
ATOM 2607 C CA . LYS B 1 162 ? 3.168 -7.711 -21.328 1 97 162 LYS B CA 1
ATOM 2608 C C . LYS B 1 162 ? 2.479 -6.77 -22.297 1 97 162 LYS B C 1
ATOM 2610 O O . LYS B 1 162 ? 2.221 -7.141 -23.453 1 97 162 LYS B O 1
ATOM 2615 N N . LEU B 1 163 ? 2.143 -5.578 -21.734 1 94.81 163 LEU B N 1
ATOM 2616 C CA . LEU B 1 163 ? 1.533 -4.562 -22.594 1 94.81 163 LEU B CA 1
ATOM 2617 C C . LEU B 1 163 ? 2.6 -3.717 -23.281 1 94.81 163 LEU B C 1
ATOM 2619 O O . LEU B 1 163 ? 3.611 -3.367 -22.672 1 94.81 163 LEU B O 1
#

Secondary structure (DSSP, 8-state):
----PPPPGGGGGGGGG-EEEEEEEEEEEETTEEEEEEEEEEEEE-SSSSEEEEEEEEEETTT--EEEEEEEEEEE-TTSSEEEEEEEETTTEEEEEEEEEETTEEEEEEEEEEE-TTPPSSPEEEEEEEEEEETTEEEEEEEEEESS--S-EEEEEEEEEE-/----PPPPGGGGGGGGG-EEEEEEEEEEEETTEEEEEEEEEEEEE-SSSSEEEEEEEEEETTT--EEEEEEEEEEE-TTSSEEEEEEEETTTEEEEEEEEEETTEEEEEEEEEEE-TTPPSSPEEEEEEEEEEETTEEEEEEEEEESS--S-EEEEEEEEEE-

InterPro domains:
  IPR012674 Calycin [G3DSA:2.40.128.20] (5-163)
  IPR012674 Calycin [SSF50814] (6-162)
  IPR014878 THAP4-like, heme-binding domain [PF08768] (11-162)
  IPR014878 THAP4-like, heme-binding domain [cd07828] (11-162)
  IPR045165 Nitrobindin family [PTHR15854] (4-163)

Radius of gyration: 19.44 Å; Cα contacts (8 Å, |Δi|>4): 893; chains: 2; bounding box: 46×51×46 Å

Organism: Acanthosepion pharaonis (NCBI:txid158019)

Nearest PDB structures (foldseek):
  3ia8-assembly1_A  TM=9.713E-01  e=2.611E-17  Homo sapiens
  3wje-assembly1_A  TM=9.427E-01  e=1.024E-13  Arabidopsis thaliana
  4ymy-assembly1_A-2  TM=9.439E-01  e=4.757E-13  Arabidopsis thaliana
  3wjf-assembly1_B  TM=9.453E-01  e=8.204E-13  Arabidopsis thaliana
  2fr2-assembly1_A  TM=8.986E-01  e=3.209E-11  Mycobacterium tuberculosis H37Rv

Sequence (326 aa):
MAASLPLHDAIKPLEWLLGSWYSTNGEGGFPTISTFKYGEKLQFHHVGQPNIQFSAYAWHLESKKPLHRELGFIRIKPGTNEVAWLGAQNLGLVEIEEGMVTGKTMHLESHTIGRLTFAREPITKKIVRKFSRVGDTLEQTVYMRTSNTEEMTKHLQISYQKLMAASLPLHDAIKPLEWLLGSWYSTNGEGGFPTISTFKYGEKLQFHHVGQPNIQFSAYAWHLESKKPLHRELGFIRIKPGTNEVAWLGAQNLGLVEIEEGMVTGKTMHLESHTIGRLTFAREPITKKIVRKFSRVGDTLEQTVYMRTSNTEEMTKHLQISYQKL

Foldseek 3Di:
DPPQADAAPQCVLVVLVAAKWWFQAKWFDDPVGDIATKIKIKHWDDRNDQKIWMKIWIAHNPVRHTDKIKTDIKHDDGPFQKIWDWIDIPLFKTWIWIDGRDRQKTKTKTPDIDGDPPHDDFAWDIKIKMWGDDVQKIKIWMWTATPVRHDTGTTMITIIGGD/DPPQADAAPQCVLVVLVAAKWWFQAKWFDDPVGDIATKIKIKHWDDRNDQKIWMKIWIAHNPVRHTDKIKTDIKHDDGPFQKIWDWIDIPLFKTWIWIDGRDRQKTKTKTPDIDGDPPHDDFAWDIKIKMWGDDDQKIKIWMWTATPVRHDTGTTMITIIGGD